Protein AF-A0A9R0XHU8-F1 (afdb_monomer)

pLDDT: mean 78.39, std 12.21, range [36.16, 92.81]

Sequence (211 aa):
MALLMEPGSEPLTEGEKADLDAIAAIKESAAREYREEGNQFVKKGRKHYPDAVDCYTKAIAQMGALSPPNPDASVLFANRAHVNLLLGNHRRALDDQDPANEELKKFLAQVEAQQRERDLKRAKVAQAISAAKDLAAAIEKRGLRLGKAAYQQLTGVKKPKLDEQGVLHWPVLLLYPEVMSSDFIEDFPETDMFSEHLDLVLRKFSTFAMG

Radius of gyration: 37.12 Å; Cα contacts (8 Å, |Δi|>4): 148; chains: 1; bounding box: 87×34×92 Å

Structure (mmCIF, N/CA/C/O backbone):
data_AF-A0A9R0XHU8-F1
#
_entry.id   AF-A0A9R0XHU8-F1
#
loop_
_atom_site.group_PDB
_atom_site.id
_atom_site.type_symbol
_atom_site.label_atom_id
_atom_site.label_alt_id
_atom_site.label_comp_id
_atom_site.label_asym_id
_atom_site.label_entity_id
_atom_site.label_seq_id
_atom_site.pdbx_PDB_ins_code
_atom_site.Cartn_x
_atom_site.Cartn_y
_atom_site.Cartn_z
_atom_site.occupancy
_atom_site.B_iso_or_equiv
_atom_site.auth_seq_id
_atom_site.auth_comp_id
_atom_site.auth_asym_id
_atom_site.auth_atom_id
_atom_site.pdbx_PDB_model_num
ATOM 1 N N . MET A 1 1 ? -33.596 20.882 44.592 1.00 36.16 1 MET A N 1
ATOM 2 C CA . MET A 1 1 ? -32.245 21.182 45.112 1.00 36.16 1 MET A CA 1
ATOM 3 C C . MET A 1 1 ? -31.272 20.357 44.297 1.00 36.16 1 MET A C 1
ATOM 5 O O . MET A 1 1 ? -31.496 19.163 44.185 1.00 36.16 1 MET A O 1
ATOM 9 N N . ALA A 1 2 ? -30.291 20.980 43.646 1.00 41.03 2 ALA A N 1
ATOM 10 C CA . ALA A 1 2 ? -29.261 20.253 42.910 1.00 41.03 2 ALA A CA 1
ATOM 11 C C . ALA A 1 2 ? -28.169 19.830 43.901 1.00 41.03 2 ALA A C 1
ATOM 13 O O . ALA A 1 2 ? -27.555 20.691 44.531 1.00 41.03 2 ALA A O 1
ATOM 14 N N . LEU A 1 3 ? -27.977 18.522 44.070 1.00 47.91 3 LEU A N 1
ATOM 15 C CA . LEU A 1 3 ? -26.877 17.947 44.839 1.00 47.91 3 LEU A CA 1
ATOM 16 C C . LEU A 1 3 ? -25.579 18.130 44.040 1.00 47.91 3 LEU A C 1
ATOM 18 O O . LEU A 1 3 ? -25.299 17.387 43.103 1.00 47.91 3 LEU A O 1
ATOM 22 N N . LEU A 1 4 ? -24.799 19.150 44.397 1.00 49.16 4 LEU A N 1
ATOM 23 C CA . LEU A 1 4 ? -23.373 19.216 44.083 1.00 49.16 4 LEU A CA 1
ATOM 24 C C . LEU A 1 4 ? -22.645 18.301 45.077 1.00 49.16 4 LEU A C 1
ATOM 26 O O . LEU A 1 4 ? -22.155 18.763 46.102 1.00 49.16 4 LEU A O 1
ATOM 30 N N . MET A 1 5 ? -22.633 16.995 44.807 1.00 49.81 5 MET A N 1
ATOM 31 C CA . MET A 1 5 ? -21.688 16.089 45.464 1.00 49.81 5 MET A CA 1
ATOM 32 C C . MET A 1 5 ? -20.339 16.201 44.755 1.00 49.81 5 MET A C 1
ATOM 34 O O . MET A 1 5 ? -20.276 16.172 43.522 1.00 49.81 5 MET A O 1
ATOM 38 N N . GLU A 1 6 ? -19.260 16.350 45.523 1.00 51.34 6 GLU A N 1
ATOM 39 C CA . GLU A 1 6 ? -17.912 16.305 44.962 1.00 51.34 6 GLU A CA 1
ATOM 40 C C . GLU A 1 6 ? -17.578 14.884 44.473 1.00 51.34 6 GLU A C 1
ATOM 42 O O . GLU A 1 6 ? -18.044 13.900 45.061 1.00 51.34 6 GLU A O 1
ATOM 47 N N . PRO A 1 7 ? -16.784 14.733 43.396 1.00 49.31 7 PRO A N 1
ATOM 48 C CA . PRO A 1 7 ? -16.439 13.420 42.861 1.00 49.31 7 PRO A CA 1
ATOM 49 C C . PRO A 1 7 ? -15.695 12.578 43.913 1.00 49.31 7 PRO A C 1
ATOM 51 O O . PRO A 1 7 ? -14.522 12.820 44.185 1.00 49.31 7 PRO A O 1
ATOM 54 N N . GLY A 1 8 ? -16.373 11.582 44.496 1.00 54.78 8 GLY A N 1
ATOM 55 C CA . GLY A 1 8 ? -15.780 10.608 45.425 1.00 54.78 8 GLY A CA 1
ATOM 56 C C . GLY A 1 8 ? -16.279 10.651 46.874 1.00 54.78 8 GLY A C 1
ATOM 57 O O . GLY A 1 8 ? -15.787 9.871 47.684 1.00 54.78 8 GLY A O 1
ATOM 58 N N . SER A 1 9 ? -17.247 11.503 47.226 1.00 62.78 9 SER A N 1
ATO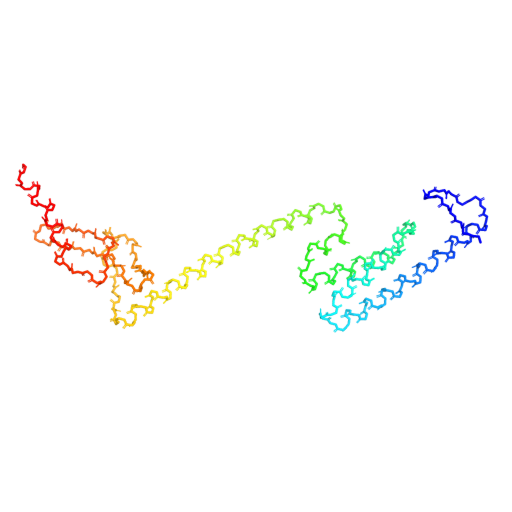M 59 C CA . SER A 1 9 ? -17.896 11.450 48.547 1.00 62.78 9 SER A CA 1
ATOM 60 C C . SER A 1 9 ? -18.862 10.260 48.653 1.00 62.78 9 SER A C 1
ATOM 62 O O . SER A 1 9 ? -19.759 10.130 47.816 1.00 62.78 9 SER A O 1
ATOM 64 N N . GLU A 1 10 ? -18.710 9.411 49.675 1.00 59.94 10 GLU A N 1
ATOM 65 C CA . GLU A 1 10 ? -19.667 8.336 49.978 1.00 59.94 10 GLU A CA 1
ATOM 66 C C . GLU A 1 10 ? -21.038 8.935 50.354 1.00 59.94 10 GLU A C 1
ATOM 68 O O . GLU A 1 10 ? -21.076 9.926 51.085 1.00 59.94 10 GLU A O 1
ATOM 73 N N . PRO A 1 11 ? -22.165 8.388 49.861 1.00 60.56 11 PRO A N 1
ATOM 74 C CA . PRO A 1 11 ? -23.493 8.883 50.218 1.00 60.56 11 PRO A CA 1
ATOM 75 C C . PRO A 1 11 ? -23.737 8.682 51.719 1.00 60.56 11 PRO A C 1
ATOM 77 O O . PRO A 1 11 ? -23.675 7.556 52.215 1.00 60.56 11 PRO A O 1
ATOM 80 N N . LEU A 1 12 ? -24.003 9.771 52.445 1.00 61.88 12 LEU A N 1
ATOM 81 C CA . LEU A 1 12 ? -24.156 9.751 53.902 1.00 61.88 12 LEU A CA 1
ATOM 82 C C . LEU A 1 12 ? -25.591 9.417 54.344 1.00 61.88 12 LEU A C 1
ATOM 84 O O . LEU A 1 12 ? -25.792 9.036 55.497 1.00 61.88 12 LEU A O 1
ATOM 88 N N . THR A 1 13 ? -26.590 9.544 53.463 1.00 77.19 13 THR A N 1
ATOM 89 C CA . THR A 1 13 ? -28.013 9.332 53.793 1.00 77.19 13 THR A CA 1
ATOM 90 C C . THR A 1 13 ? -28.728 8.357 52.846 1.00 77.19 13 THR A C 1
ATOM 92 O O . THR A 1 13 ? -28.385 8.233 51.672 1.00 77.19 13 THR A O 1
ATOM 95 N N . GLU A 1 14 ? -29.769 7.665 53.339 1.00 75.69 14 GLU A N 1
ATOM 96 C CA . GLU A 1 14 ? -30.583 6.737 52.522 1.00 75.69 14 GLU A CA 1
ATOM 97 C C . GLU A 1 14 ? -31.242 7.423 51.312 1.00 75.69 14 GLU A C 1
ATOM 99 O O . GLU A 1 14 ? -31.412 6.791 50.270 1.00 75.69 14 GLU A O 1
ATOM 104 N N . GLY A 1 15 ? -31.563 8.719 51.421 1.00 77.12 15 GLY A N 1
ATOM 105 C CA . GLY A 1 15 ? -32.100 9.516 50.314 1.00 77.12 15 GLY A CA 1
ATOM 106 C C . GLY A 1 15 ? -31.091 9.722 49.181 1.00 77.12 15 GLY A C 1
ATOM 107 O O . GLY A 1 15 ? -31.416 9.479 48.025 1.00 77.12 15 GLY A O 1
ATOM 108 N N . GLU A 1 16 ? -29.843 10.070 49.508 1.00 76.25 16 GLU A N 1
ATOM 109 C CA . GLU A 1 16 ? -28.766 10.233 48.516 1.00 76.25 16 GLU A CA 1
ATOM 110 C C . GLU A 1 16 ? -28.450 8.916 47.802 1.00 76.25 16 GLU A C 1
ATOM 112 O O . GLU A 1 16 ? -28.174 8.905 46.603 1.00 76.25 16 GLU A O 1
ATOM 117 N N . LYS A 1 17 ? -28.538 7.787 48.516 1.00 77.31 17 LYS A N 1
ATOM 118 C CA . LYS A 1 17 ? -28.387 6.460 47.913 1.00 77.31 17 LYS A CA 1
ATOM 119 C C . LYS A 1 17 ? -29.505 6.160 46.909 1.00 77.31 17 LYS A C 1
ATOM 121 O O . LYS A 1 17 ? -29.212 5.695 45.813 1.00 77.31 17 LYS A O 1
ATOM 126 N N . ALA A 1 18 ? -30.757 6.474 47.248 1.00 81.81 18 ALA A N 1
ATOM 127 C CA . ALA A 1 18 ? -31.890 6.266 46.348 1.00 81.81 18 ALA A CA 1
ATOM 128 C C . ALA A 1 18 ? -31.803 7.149 45.089 1.00 81.81 18 ALA A C 1
ATOM 130 O O . ALA A 1 18 ? -32.097 6.686 43.986 1.00 81.81 18 ALA A O 1
ATOM 131 N N . ASP A 1 19 ? -31.352 8.396 45.236 1.00 80.38 19 ASP A N 1
ATOM 132 C CA . ASP A 1 19 ? -31.131 9.309 44.112 1.00 80.38 19 ASP A CA 1
ATOM 133 C C . ASP A 1 19 ? -29.982 8.831 43.206 1.00 80.38 19 ASP A C 1
ATOM 135 O O . ASP A 1 19 ? -30.101 8.868 41.979 1.00 80.38 19 ASP A O 1
ATOM 139 N N . LEU A 1 20 ? -28.885 8.327 43.785 1.00 79.69 20 LEU A N 1
ATOM 140 C CA . LEU A 1 20 ? -27.784 7.721 43.029 1.00 79.69 20 LEU A CA 1
ATOM 141 C C . LEU A 1 20 ? -28.232 6.466 42.270 1.00 79.69 20 LEU A C 1
ATOM 143 O O . LEU A 1 20 ? -27.887 6.319 41.095 1.00 79.69 20 LEU A O 1
ATOM 147 N N . ASP A 1 21 ? -29.037 5.606 42.896 1.00 81.88 21 ASP A N 1
ATOM 148 C CA . ASP A 1 21 ? -29.609 4.414 42.262 1.00 81.88 21 ASP A CA 1
ATOM 149 C C . ASP A 1 21 ? -30.572 4.796 41.121 1.00 81.88 21 ASP A C 1
ATOM 151 O O . ASP A 1 21 ? -30.545 4.190 40.047 1.00 81.88 21 ASP A O 1
ATOM 155 N N . ALA A 1 22 ? -31.372 5.855 41.293 1.00 84.00 22 ALA A N 1
ATOM 156 C CA . ALA A 1 22 ? -32.242 6.382 40.241 1.00 84.00 22 ALA A CA 1
ATOM 157 C C . ALA A 1 22 ? -31.439 6.942 39.052 1.00 84.00 22 ALA A C 1
ATOM 159 O O . ALA A 1 22 ? -31.758 6.662 37.893 1.00 84.00 22 ALA A O 1
ATOM 160 N N . ILE A 1 23 ? -30.361 7.689 39.316 1.00 82.31 23 ILE A N 1
ATOM 161 C CA . ILE A 1 23 ? -29.446 8.186 38.277 1.00 82.31 23 ILE A CA 1
ATOM 162 C C . ILE A 1 23 ? -28.762 7.017 37.559 1.00 82.31 23 ILE A C 1
ATOM 164 O O . ILE A 1 23 ? -28.614 7.051 36.334 1.00 82.31 23 ILE A O 1
ATOM 168 N N . ALA A 1 24 ? -28.362 5.978 38.293 1.00 81.31 24 ALA A N 1
ATOM 169 C CA . ALA A 1 24 ? -27.764 4.781 37.722 1.00 81.31 24 ALA A CA 1
ATOM 170 C C . ALA A 1 24 ? -28.729 4.047 36.787 1.00 81.31 24 ALA A C 1
ATOM 172 O O . ALA A 1 24 ? -28.359 3.749 35.652 1.00 81.31 24 ALA A O 1
ATOM 173 N N . ALA A 1 25 ? -29.980 3.856 37.210 1.00 83.31 25 ALA A N 1
ATOM 174 C CA . ALA A 1 25 ? -31.014 3.224 36.398 1.00 83.31 25 ALA A CA 1
ATOM 175 C C . ALA A 1 25 ? -31.304 4.002 35.099 1.00 83.31 25 ALA A C 1
ATOM 177 O O . ALA A 1 25 ? -31.463 3.393 34.040 1.00 83.31 25 ALA A O 1
ATOM 178 N N . ILE A 1 26 ? -31.317 5.342 35.149 1.00 85.94 26 ILE A N 1
ATOM 179 C CA . ILE A 1 26 ? -31.492 6.198 33.959 1.00 85.94 26 ILE A CA 1
ATOM 180 C C . ILE A 1 26 ? -30.294 6.080 33.005 1.00 85.94 26 ILE A C 1
ATOM 182 O O . ILE A 1 26 ? -30.460 6.013 31.787 1.00 85.94 26 ILE A O 1
ATOM 186 N N . LYS A 1 27 ? -29.067 6.051 33.533 1.00 83.56 27 LYS A N 1
ATOM 187 C CA . LYS A 1 27 ? -27.863 5.876 32.703 1.00 83.56 27 LYS A CA 1
ATOM 188 C C . LYS A 1 27 ? -27.816 4.490 32.062 1.00 83.56 27 LYS A C 1
ATOM 190 O O . LYS A 1 27 ? -27.411 4.362 30.907 1.00 83.56 27 LYS A O 1
ATOM 195 N N . GLU A 1 28 ? -28.254 3.466 32.786 1.00 83.12 28 GLU A N 1
ATOM 196 C CA . GLU A 1 28 ? -28.337 2.093 32.295 1.00 83.12 28 GLU A CA 1
ATOM 197 C C . GLU A 1 28 ? -29.385 1.943 31.182 1.00 83.12 28 GLU A C 1
ATOM 199 O O . GLU A 1 28 ? -29.095 1.333 30.149 1.00 83.12 28 GLU A O 1
ATOM 204 N N . SER A 1 29 ? -30.576 2.535 31.335 1.00 84.81 29 SER A N 1
ATOM 205 C CA . SER A 1 29 ? -31.596 2.524 30.279 1.00 84.81 29 SER A CA 1
ATOM 206 C C . SER A 1 29 ? -31.126 3.268 29.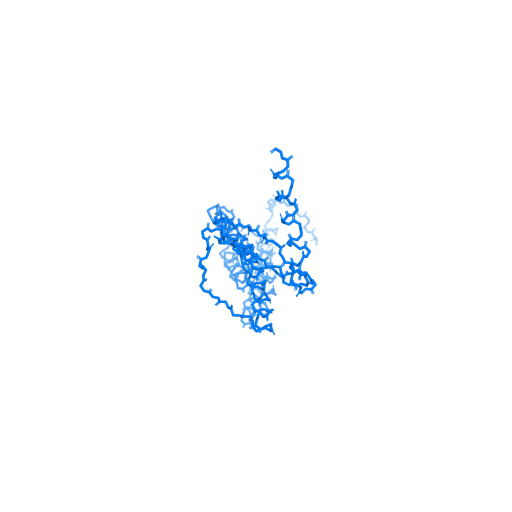025 1.00 84.81 29 SER A C 1
ATOM 208 O O . SER A 1 29 ? -31.221 2.717 27.929 1.00 84.81 29 SER A O 1
ATOM 210 N N . ALA A 1 30 ? -30.506 4.443 29.177 1.00 86.88 30 ALA A N 1
ATOM 211 C CA . ALA A 1 30 ? -29.930 5.187 28.057 1.00 86.88 30 ALA A CA 1
ATOM 212 C C . ALA A 1 30 ? -28.820 4.395 27.338 1.00 86.88 30 ALA A C 1
ATOM 214 O O . ALA A 1 30 ? -28.748 4.374 26.109 1.00 86.88 30 ALA A O 1
ATOM 215 N N . ALA A 1 31 ? -27.954 3.698 28.082 1.00 84.38 31 ALA A N 1
ATOM 216 C CA . ALA A 1 31 ? -26.915 2.859 27.488 1.00 84.38 31 ALA A CA 1
ATOM 217 C C . ALA A 1 31 ? -27.498 1.676 26.691 1.00 84.38 31 ALA A C 1
ATOM 219 O O . ALA A 1 31 ? -26.963 1.326 25.633 1.00 84.38 31 ALA A O 1
ATOM 220 N N . ARG A 1 32 ? -28.609 1.081 27.156 1.00 85.50 32 ARG A N 1
ATOM 221 C CA . ARG A 1 32 ? -29.330 0.032 26.414 1.00 85.50 32 ARG A CA 1
ATOM 222 C C . ARG A 1 32 ? -29.909 0.552 25.104 1.00 85.50 32 ARG A C 1
ATOM 224 O O . ARG A 1 32 ? -29.731 -0.116 24.089 1.00 85.50 32 ARG A O 1
ATOM 231 N N . GLU A 1 33 ? -30.521 1.733 25.107 1.00 89.81 33 GLU A N 1
ATOM 232 C CA . GLU A 1 33 ? -31.066 2.357 23.894 1.00 89.81 33 GLU A CA 1
ATOM 233 C C . GLU A 1 33 ? -29.975 2.572 22.838 1.00 89.81 33 GLU A C 1
ATOM 235 O O . GLU A 1 33 ? -30.096 2.088 21.711 1.00 89.81 33 GLU A O 1
ATOM 240 N N . TYR A 1 34 ? -28.850 3.186 23.219 1.00 90.31 34 TYR A N 1
ATOM 241 C CA . TYR A 1 34 ? -27.724 3.395 22.302 1.00 90.31 34 TYR A CA 1
ATOM 242 C C . TYR A 1 34 ? -27.138 2.086 21.758 1.00 90.31 34 TYR A C 1
ATOM 244 O O . TYR A 1 34 ? -26.710 2.019 20.602 1.00 90.31 34 TYR A O 1
ATOM 252 N N . ARG A 1 35 ? -27.124 1.020 22.565 1.00 87.12 35 ARG A N 1
ATOM 253 C CA . ARG A 1 35 ? -26.717 -0.316 22.110 1.00 87.12 35 ARG A CA 1
ATOM 254 C C . ARG A 1 35 ? -27.674 -0.859 21.049 1.00 87.12 35 ARG A C 1
ATOM 256 O O . ARG A 1 35 ? -27.227 -1.413 20.044 1.00 87.12 35 ARG A O 1
ATOM 263 N N . GLU A 1 36 ? -28.977 -0.724 21.277 1.00 90.81 36 GLU A N 1
ATOM 264 C CA . GLU A 1 36 ? -30.024 -1.164 20.353 1.00 90.81 36 GLU A CA 1
ATOM 265 C C . GLU A 1 36 ? -29.925 -0.412 19.015 1.00 90.81 36 GLU A C 1
ATOM 267 O O . GLU A 1 36 ? -29.946 -1.035 17.951 1.00 90.81 36 GLU A O 1
ATOM 272 N N . GLU A 1 37 ? -29.733 0.909 19.062 1.00 92.19 37 GLU A N 1
ATOM 273 C CA . GLU A 1 37 ? -29.506 1.752 17.884 1.00 92.19 37 GLU A CA 1
ATOM 274 C C . GLU A 1 37 ? -28.247 1.338 17.117 1.00 92.19 37 GLU A C 1
ATOM 276 O O . GLU A 1 37 ? -28.299 1.141 15.900 1.00 92.19 37 GLU A O 1
ATOM 281 N N . GLY A 1 38 ? -27.128 1.131 17.821 1.00 90.00 38 GLY A N 1
ATOM 282 C CA . GLY A 1 38 ? -25.885 0.640 17.226 1.00 90.00 38 GLY A CA 1
ATOM 283 C C . GLY A 1 38 ? -26.097 -0.680 16.480 1.00 90.00 38 GLY A C 1
ATOM 284 O O . GLY A 1 38 ? -25.701 -0.814 15.319 1.00 90.00 38 GLY A O 1
ATOM 285 N N . ASN A 1 39 ? -26.824 -1.625 17.086 1.00 89.69 39 ASN A N 1
ATOM 286 C CA . ASN A 1 39 ? -27.171 -2.901 16.455 1.00 89.69 39 ASN A CA 1
ATOM 287 C C . ASN A 1 39 ? -28.041 -2.715 15.198 1.00 89.69 39 ASN A C 1
ATOM 289 O O . ASN A 1 39 ? -27.869 -3.436 14.210 1.00 89.69 39 ASN A O 1
ATOM 293 N N . GLN A 1 40 ? -28.966 -1.751 15.198 1.00 92.81 40 GLN A N 1
ATOM 294 C CA . GLN A 1 40 ? -29.752 -1.421 14.006 1.00 92.81 40 GLN A CA 1
ATOM 295 C C . GLN A 1 40 ? -28.876 -0.844 12.889 1.00 92.81 40 GLN A C 1
ATOM 297 O O . GLN A 1 40 ? -29.037 -1.233 11.731 1.00 92.81 40 GLN A O 1
ATOM 302 N N . PHE A 1 41 ? -27.928 0.040 13.205 1.00 90.94 41 PHE A N 1
ATOM 303 C CA . PHE A 1 41 ? -26.996 0.588 12.217 1.00 90.94 41 PHE A CA 1
ATOM 304 C C . PHE A 1 41 ? -26.079 -0.483 11.620 1.00 90.94 41 PHE A C 1
ATOM 306 O O . PHE A 1 41 ? -25.872 -0.499 10.406 1.00 90.94 41 PHE A O 1
ATOM 313 N N . VAL A 1 42 ? -25.626 -1.451 12.423 1.00 89.25 42 VAL A N 1
ATOM 314 C CA . VAL A 1 42 ? -24.875 -2.610 11.912 1.00 89.25 42 VAL A CA 1
ATOM 315 C C . VAL A 1 42 ? -25.709 -3.409 10.902 1.00 89.25 42 VAL A C 1
ATOM 317 O O . VAL A 1 42 ? -25.200 -3.773 9.840 1.00 89.25 42 VAL A O 1
ATOM 320 N N . LYS A 1 43 ? -27.009 -3.612 11.163 1.00 90.56 43 LYS A N 1
ATOM 321 C CA . LYS A 1 43 ? -27.928 -4.287 10.223 1.00 90.56 43 LYS A CA 1
ATOM 322 C C . LYS A 1 43 ? -28.161 -3.496 8.929 1.00 90.56 43 LYS A C 1
ATOM 324 O O . LYS A 1 43 ? -28.342 -4.107 7.880 1.00 90.56 43 LYS A O 1
ATOM 329 N N . LYS A 1 44 ? -28.125 -2.158 8.973 1.00 89.94 44 LYS A N 1
ATOM 330 C CA . LYS A 1 44 ? -28.246 -1.280 7.787 1.00 89.94 44 LYS A CA 1
ATOM 331 C C . LYS A 1 44 ? -27.017 -1.340 6.861 1.00 89.94 44 LYS A C 1
ATOM 333 O O . LYS A 1 44 ? -27.080 -0.860 5.728 1.00 89.94 44 LYS A O 1
ATOM 338 N N . GLY A 1 45 ? -25.911 -1.939 7.309 1.00 85.69 45 GLY A N 1
ATOM 339 C CA . GLY A 1 45 ? -24.737 -2.248 6.490 1.00 85.69 45 GLY A CA 1
ATOM 340 C C . GLY A 1 45 ? -23.651 -1.168 6.479 1.00 85.69 45 GLY A C 1
ATOM 341 O O . GLY A 1 45 ? -23.733 -0.154 7.169 1.00 85.69 45 GLY A O 1
ATOM 342 N N . ARG A 1 46 ? -22.611 -1.389 5.659 1.00 84.75 46 ARG A N 1
ATOM 343 C CA . ARG A 1 46 ? -21.295 -0.722 5.768 1.00 84.75 46 ARG A CA 1
ATOM 344 C C . ARG A 1 46 ? -21.304 0.804 5.814 1.00 84.75 46 ARG A C 1
ATOM 346 O O . ARG A 1 46 ? -20.458 1.389 6.480 1.00 84.75 46 ARG A O 1
ATOM 353 N N . LYS A 1 47 ? -22.253 1.451 5.134 1.00 88.81 47 LYS A N 1
ATOM 354 C CA . LYS A 1 47 ? -22.373 2.919 5.123 1.00 88.81 47 LYS A CA 1
ATOM 355 C C . LYS A 1 47 ? -22.678 3.512 6.505 1.00 88.81 47 LYS A C 1
ATOM 357 O O . LYS A 1 47 ? -22.290 4.641 6.748 1.00 88.81 47 LYS A O 1
ATOM 362 N N . HIS A 1 48 ? -23.322 2.744 7.382 1.00 89.88 48 HIS A N 1
ATOM 363 C CA . HIS A 1 48 ? -23.782 3.186 8.702 1.00 89.88 48 HIS A CA 1
ATOM 364 C C . HIS A 1 48 ? -22.905 2.648 9.845 1.00 89.88 48 HIS A C 1
ATOM 366 O O . HIS A 1 48 ? -23.218 2.815 11.019 1.00 89.88 48 HIS A O 1
ATOM 372 N N . TYR A 1 49 ? -21.800 1.970 9.523 1.00 87.81 49 TYR A N 1
ATOM 373 C CA . TYR A 1 49 ? -20.837 1.511 10.523 1.00 87.81 49 TYR A CA 1
ATOM 374 C C . TYR A 1 49 ? -20.187 2.655 11.321 1.00 87.81 49 TYR A C 1
ATOM 376 O O . TYR A 1 49 ? -19.992 2.460 12.518 1.00 87.81 49 TYR A O 1
ATOM 384 N N . PRO A 1 50 ? -19.891 3.840 10.745 1.00 89.94 50 PRO A N 1
ATOM 385 C CA . PRO A 1 50 ? -19.429 4.980 11.537 1.00 89.94 50 PRO A CA 1
ATOM 386 C C . PRO A 1 50 ? -20.455 5.407 12.597 1.00 89.94 50 PRO A C 1
ATOM 388 O O . PRO A 1 50 ? -20.103 5.524 13.767 1.00 89.94 50 PRO A O 1
ATOM 391 N N . ASP A 1 51 ? -21.731 5.511 12.217 1.00 91.19 51 ASP A N 1
ATOM 392 C CA . ASP A 1 51 ? -22.816 5.878 13.137 1.00 91.19 51 ASP A CA 1
ATOM 393 C C . ASP A 1 51 ? -22.981 4.838 14.259 1.00 91.19 51 ASP A C 1
ATOM 395 O O . ASP A 1 51 ? -23.181 5.184 15.423 1.00 91.19 51 ASP A O 1
ATOM 399 N N . ALA A 1 52 ? -22.820 3.547 13.935 1.00 90.81 52 ALA A N 1
ATOM 400 C CA . ALA A 1 52 ? -22.835 2.476 14.929 1.00 90.81 52 ALA A CA 1
ATOM 401 C C . ALA A 1 52 ? -21.706 2.625 15.966 1.00 90.81 52 ALA A C 1
ATOM 403 O O . ALA A 1 52 ? -21.938 2.423 17.159 1.00 90.81 52 ALA A O 1
ATOM 404 N N . VAL A 1 53 ? -20.493 2.999 15.536 1.00 89.25 53 VAL A N 1
ATOM 405 C CA . VAL A 1 53 ? -19.352 3.243 16.439 1.00 89.25 53 VAL A CA 1
ATOM 406 C C . VAL A 1 53 ? -19.637 4.412 17.381 1.00 89.25 53 VAL A C 1
ATOM 408 O O . VAL A 1 53 ? -19.311 4.327 18.571 1.00 89.25 53 VAL A O 1
ATOM 411 N N . ASP A 1 54 ? -20.275 5.471 16.887 1.00 90.81 54 ASP A N 1
ATOM 412 C CA . ASP A 1 54 ? -20.648 6.628 17.703 1.00 90.81 54 ASP A CA 1
ATOM 413 C C . ASP A 1 54 ? -21.710 6.262 18.748 1.00 90.81 54 ASP A C 1
ATOM 415 O O . ASP A 1 54 ? -21.564 6.624 19.919 1.00 90.81 54 ASP A O 1
ATOM 419 N N . CYS A 1 55 ? -22.730 5.481 18.374 1.00 90.94 55 CYS A N 1
ATOM 420 C CA . CYS A 1 55 ? -23.729 4.954 19.311 1.00 90.94 55 CYS A CA 1
ATOM 421 C C . CYS A 1 55 ? -23.086 4.086 20.406 1.00 90.94 55 CYS A C 1
ATOM 423 O O . CYS A 1 55 ? -23.327 4.319 21.591 1.00 90.94 55 CYS A O 1
ATOM 425 N N . TYR A 1 56 ? -22.197 3.148 20.055 1.00 87.06 56 TYR A N 1
ATOM 426 C CA . TYR A 1 56 ? -21.496 2.342 21.064 1.00 87.06 56 TYR A CA 1
ATOM 427 C C . TYR A 1 56 ? -20.576 3.181 21.956 1.00 87.06 56 TYR A C 1
ATOM 429 O O . TYR A 1 56 ? -20.474 2.924 23.153 1.00 87.06 56 TYR A O 1
ATOM 437 N N . THR A 1 57 ? -19.942 4.221 21.412 1.00 88.25 57 THR A N 1
ATOM 438 C CA . THR A 1 57 ? -19.096 5.132 22.197 1.00 88.25 57 THR A CA 1
ATOM 439 C C . THR A 1 57 ? -19.918 5.943 23.199 1.00 88.25 57 THR A C 1
ATOM 441 O O . THR A 1 57 ? -19.507 6.073 24.353 1.00 88.25 57 THR A O 1
ATOM 444 N N . LYS A 1 58 ? -21.107 6.419 22.806 1.00 89.12 58 LYS A N 1
ATOM 445 C CA . LYS A 1 58 ? -22.061 7.069 23.718 1.00 89.12 58 LYS A CA 1
ATOM 446 C C . LYS A 1 58 ? -22.539 6.111 24.812 1.00 89.12 58 LYS A C 1
ATOM 448 O O . LYS A 1 58 ? -22.564 6.504 25.973 1.00 89.12 58 LYS A O 1
ATOM 453 N N . ALA A 1 59 ? -22.845 4.856 24.471 1.00 86.44 59 ALA A N 1
ATOM 454 C CA . ALA A 1 59 ? -23.247 3.836 25.443 1.00 86.44 59 ALA A CA 1
ATOM 455 C C . ALA A 1 59 ? -22.151 3.568 26.493 1.00 86.44 59 ALA A C 1
ATOM 457 O O . ALA A 1 59 ? -22.426 3.552 27.692 1.00 86.44 59 ALA A O 1
ATOM 458 N N . ILE A 1 60 ? -20.894 3.435 26.051 1.00 83.12 60 ILE A N 1
ATOM 459 C CA . ILE A 1 60 ? -19.736 3.240 26.937 1.00 83.12 60 ILE A CA 1
ATOM 460 C C . ILE A 1 60 ? -19.530 4.457 27.850 1.00 83.12 60 ILE A C 1
ATOM 462 O O . ILE A 1 60 ? -19.255 4.286 29.035 1.00 83.12 60 ILE A O 1
ATOM 466 N N . ALA A 1 61 ? -19.710 5.680 27.340 1.00 84.56 61 ALA A N 1
ATOM 467 C CA . ALA A 1 61 ? -19.596 6.897 28.146 1.00 84.56 61 ALA A CA 1
ATOM 468 C C . ALA A 1 61 ? -20.649 6.973 29.268 1.00 84.56 61 ALA A C 1
ATOM 470 O O . ALA A 1 61 ? -20.341 7.450 30.358 1.00 84.56 61 ALA A O 1
ATOM 471 N N . GLN A 1 62 ? -21.866 6.466 29.031 1.00 81.56 62 GLN A N 1
ATOM 472 C CA . GLN A 1 62 ? -22.900 6.376 30.070 1.00 81.56 62 GLN A CA 1
ATOM 473 C C . GLN A 1 62 ? -22.566 5.313 31.132 1.00 81.56 62 GLN A C 1
ATOM 475 O O . GLN A 1 62 ? -22.817 5.539 32.316 1.00 81.56 62 GLN A O 1
ATOM 480 N N . MET A 1 63 ? -21.954 4.189 30.733 1.00 71.88 63 MET A N 1
ATOM 481 C CA . MET A 1 63 ? -21.556 3.111 31.651 1.00 71.88 63 MET A CA 1
ATOM 482 C C . MET A 1 63 ? -20.276 3.395 32.445 1.00 71.88 63 MET A C 1
ATOM 484 O O . MET A 1 63 ? -20.175 2.952 33.581 1.00 71.88 63 MET A O 1
ATOM 488 N N . GLY A 1 64 ? -19.311 4.146 31.903 1.00 63.97 64 GLY A N 1
ATOM 489 C CA . GLY A 1 64 ? -18.047 4.459 32.591 1.00 63.97 64 GLY A CA 1
ATOM 490 C C . GLY A 1 64 ? -18.202 5.299 33.868 1.00 63.97 64 GLY A C 1
ATOM 491 O O . GLY A 1 64 ? -17.269 5.390 34.658 1.00 63.97 64 GLY A O 1
ATOM 492 N N . ALA A 1 65 ? -19.379 5.892 34.085 1.00 53.97 65 ALA A N 1
ATOM 493 C CA . ALA A 1 65 ? -19.731 6.612 35.308 1.00 53.97 65 ALA A CA 1
ATOM 494 C C . ALA A 1 65 ? -20.345 5.713 36.402 1.00 53.97 65 ALA A C 1
ATOM 496 O O . ALA A 1 65 ? -20.703 6.219 37.464 1.00 53.97 65 ALA A O 1
ATOM 497 N N . LEU A 1 66 ? -20.515 4.415 36.136 1.00 52.97 66 LEU A N 1
ATOM 498 C CA . LEU A 1 66 ? -21.072 3.427 37.056 1.00 52.97 66 LEU A CA 1
ATOM 499 C C . LEU A 1 66 ? -19.969 2.439 37.454 1.00 52.97 66 LEU A C 1
ATOM 501 O O . LEU A 1 66 ? -19.196 1.982 36.616 1.00 52.97 66 LEU A O 1
ATOM 505 N N . SER A 1 67 ? -19.872 2.149 38.751 1.00 43.16 67 SER A N 1
ATOM 506 C CA . SER A 1 67 ? -18.843 1.278 39.334 1.00 43.16 67 SER A CA 1
ATOM 507 C C . SER A 1 67 ? -18.779 -0.101 38.632 1.00 43.16 67 SER A C 1
ATOM 509 O O . SER A 1 67 ? -19.832 -0.702 38.406 1.00 43.16 67 SER A O 1
ATOM 511 N N . PRO A 1 68 ? -17.588 -0.627 38.268 1.00 53.28 68 PRO A N 1
ATOM 512 C CA . PRO A 1 68 ? -17.445 -1.946 37.635 1.00 53.28 68 PRO A CA 1
ATOM 513 C C . PRO A 1 68 ? -17.715 -3.101 38.628 1.00 53.28 68 PRO A C 1
ATOM 515 O O . PRO A 1 68 ? -17.446 -2.927 39.818 1.00 53.28 68 PRO A O 1
ATOM 518 N N . PRO A 1 69 ? -18.186 -4.295 38.184 1.00 50.09 69 PRO A N 1
ATOM 519 C CA . PRO A 1 69 ? -18.205 -4.812 36.812 1.00 50.09 69 PRO A CA 1
ATOM 520 C C . PRO A 1 69 ? -19.629 -5.089 36.286 1.00 50.09 69 PRO A C 1
ATOM 522 O O . PRO A 1 69 ? -20.321 -5.982 36.775 1.00 50.09 69 PRO A O 1
ATOM 525 N N . ASN A 1 70 ? -20.053 -4.377 35.236 1.00 62.03 70 ASN A N 1
ATOM 526 C CA . ASN A 1 70 ? -21.323 -4.658 34.562 1.00 62.03 70 ASN A CA 1
ATOM 527 C C . ASN A 1 70 ? -21.071 -5.496 33.284 1.00 62.03 70 ASN A C 1
ATOM 529 O O . ASN A 1 70 ? -20.330 -5.036 32.409 1.00 62.03 70 ASN A O 1
ATOM 533 N N . PRO A 1 71 ? -21.637 -6.712 33.143 1.00 61.62 71 PRO A N 1
ATOM 534 C CA . PRO A 1 71 ? -21.435 -7.573 31.969 1.00 61.62 71 PRO A CA 1
ATOM 535 C C . PRO A 1 71 ? -21.813 -6.913 30.633 1.00 61.62 71 PRO A C 1
ATOM 537 O O . PRO A 1 71 ? -21.219 -7.236 29.602 1.00 61.62 71 PRO A O 1
ATOM 540 N N . ASP A 1 72 ? -22.725 -5.938 30.643 1.00 66.38 72 ASP A N 1
ATOM 541 C CA . ASP A 1 72 ? -23.126 -5.204 29.438 1.00 66.38 72 ASP A CA 1
ATOM 542 C C . ASP A 1 72 ? -21.992 -4.343 28.841 1.00 66.38 72 ASP A C 1
ATOM 544 O O . ASP A 1 72 ? -21.959 -4.118 27.627 1.00 66.38 72 ASP A O 1
ATOM 548 N N . ALA A 1 73 ? -21.007 -3.926 29.648 1.00 73.38 73 ALA A N 1
ATOM 549 C CA . ALA A 1 73 ? -19.862 -3.155 29.164 1.00 73.38 73 ALA A CA 1
ATOM 550 C C . ALA A 1 73 ? -18.960 -3.993 28.242 1.00 73.38 73 ALA A C 1
ATOM 552 O O . ALA A 1 73 ? -18.537 -3.517 27.189 1.00 73.38 73 ALA A O 1
ATOM 553 N N . SER A 1 74 ? -18.721 -5.265 28.586 1.00 73.31 74 SER A N 1
ATOM 554 C CA . SER A 1 74 ? -17.895 -6.181 27.782 1.00 73.31 74 SER A CA 1
ATOM 555 C C . SER A 1 74 ? -18.470 -6.385 26.376 1.00 73.31 74 SER A C 1
ATOM 557 O O . SER A 1 74 ? -17.739 -6.353 25.384 1.00 73.31 74 SER A O 1
ATOM 559 N N . VAL A 1 75 ? -19.797 -6.510 26.280 1.00 81.62 75 VAL A N 1
ATOM 560 C CA . VAL A 1 75 ? -20.507 -6.666 25.004 1.00 81.62 75 VAL A CA 1
ATOM 561 C C . VAL A 1 75 ? -20.373 -5.410 24.137 1.00 81.62 75 VAL A C 1
ATOM 563 O O . VAL A 1 75 ? -20.167 -5.517 22.929 1.00 81.62 75 VAL A O 1
ATOM 566 N N . LEU A 1 76 ? -20.445 -4.215 24.732 1.00 82.12 76 LEU A N 1
ATOM 567 C CA . LEU A 1 76 ? -20.291 -2.952 24.002 1.00 82.12 76 LEU A CA 1
ATOM 568 C C . LEU A 1 76 ? -18.888 -2.779 23.415 1.00 82.12 76 LEU A C 1
ATOM 570 O O . LEU A 1 76 ? -18.767 -2.402 22.247 1.00 82.12 76 LEU A O 1
ATOM 574 N N . PHE A 1 77 ? -17.841 -3.094 24.182 1.00 82.88 77 PHE A N 1
ATOM 575 C CA . PHE A 1 77 ? -16.463 -3.069 23.683 1.00 82.88 77 PHE A CA 1
ATOM 576 C C . PHE A 1 77 ? -16.257 -4.075 22.545 1.00 82.88 77 PHE A C 1
ATOM 578 O O . PHE A 1 77 ? -15.717 -3.715 21.499 1.00 82.88 77 PHE A O 1
ATOM 585 N N . ALA A 1 78 ? -16.771 -5.302 22.684 1.00 82.56 78 ALA A N 1
ATOM 586 C CA . ALA A 1 78 ? -16.694 -6.317 21.631 1.00 82.56 78 ALA A CA 1
ATOM 587 C C . ALA A 1 78 ? -17.422 -5.886 20.344 1.00 82.56 78 ALA A C 1
ATOM 589 O O . ALA A 1 78 ? -16.891 -6.038 19.240 1.00 82.56 78 ALA A O 1
ATOM 590 N N . ASN A 1 79 ? -18.613 -5.296 20.473 1.00 85.50 79 ASN A N 1
ATOM 591 C CA . ASN A 1 79 ? -19.385 -4.806 19.334 1.00 85.50 79 ASN A CA 1
ATOM 592 C C . ASN A 1 79 ? -18.697 -3.617 18.648 1.00 85.50 79 ASN A C 1
ATOM 594 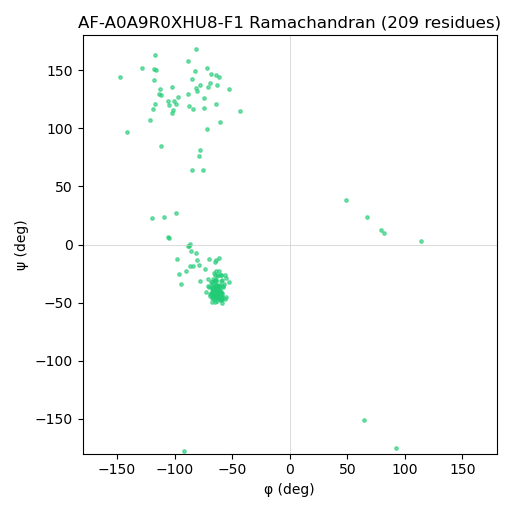O O . ASN A 1 79 ? -18.625 -3.584 17.417 1.00 85.50 79 ASN A O 1
ATOM 598 N N . ARG A 1 80 ? -18.137 -2.670 19.413 1.00 87.19 80 ARG A N 1
ATOM 599 C CA . ARG A 1 80 ? -17.377 -1.535 18.865 1.00 87.19 80 ARG A CA 1
ATOM 600 C C . ARG A 1 80 ? -16.115 -2.003 18.134 1.00 87.19 80 ARG A C 1
ATOM 602 O O . ARG A 1 80 ? -15.874 -1.566 17.004 1.00 87.19 80 ARG A O 1
ATOM 609 N N . ALA A 1 81 ? -15.395 -2.971 18.703 1.00 84.88 81 ALA A N 1
ATOM 610 C CA . ALA A 1 81 ? -14.238 -3.597 18.071 1.00 84.88 81 ALA A CA 1
ATOM 611 C C . ALA A 1 81 ? -14.612 -4.270 16.744 1.00 84.88 81 ALA A C 1
ATOM 613 O O . ALA A 1 81 ? -13.955 -4.055 15.723 1.00 84.88 81 ALA A O 1
ATOM 614 N N . HIS A 1 82 ? -15.706 -5.037 16.730 1.00 84.31 82 HIS A N 1
ATOM 615 C CA . HIS A 1 82 ? -16.181 -5.721 15.531 1.00 84.31 82 HIS A CA 1
ATOM 616 C C . HIS A 1 82 ? -16.487 -4.741 14.391 1.00 84.31 82 HIS A C 1
ATOM 618 O O . HIS A 1 82 ? -16.029 -4.935 13.264 1.00 84.31 82 HIS A O 1
ATOM 624 N N . VAL A 1 83 ? -17.198 -3.648 14.675 1.00 85.75 83 VAL A N 1
ATOM 625 C CA . VAL A 1 83 ? -17.515 -2.641 13.652 1.00 85.75 83 VAL A CA 1
ATOM 626 C C . VAL A 1 83 ? -16.258 -1.913 13.166 1.00 85.75 83 VAL A C 1
ATOM 628 O O . VAL A 1 83 ? -16.108 -1.683 11.964 1.00 85.75 83 VAL A O 1
ATOM 631 N N . ASN A 1 84 ? -15.308 -1.618 14.059 1.00 85.62 84 ASN A N 1
ATOM 632 C CA . ASN A 1 84 ? -14.015 -1.055 13.670 1.00 85.62 84 ASN A CA 1
ATOM 633 C C . ASN A 1 84 ? -13.222 -2.002 12.750 1.00 85.62 84 ASN A C 1
ATOM 635 O O . ASN A 1 84 ? -12.628 -1.536 11.776 1.00 85.62 84 ASN A O 1
ATOM 639 N N . LEU A 1 85 ? -13.271 -3.321 12.972 1.00 82.88 85 LEU A N 1
ATOM 640 C CA . LEU A 1 85 ? -12.679 -4.301 12.052 1.00 82.88 85 LEU A CA 1
ATOM 641 C C . LEU A 1 85 ? -13.363 -4.294 10.680 1.00 82.88 85 LEU A C 1
ATOM 643 O O . LEU A 1 85 ? -12.671 -4.311 9.662 1.00 82.88 85 LEU A O 1
ATOM 647 N N . LEU A 1 86 ? -14.695 -4.199 10.629 1.00 82.88 86 LEU A N 1
ATOM 648 C CA . LEU A 1 86 ? -15.448 -4.109 9.368 1.00 82.88 86 LEU A CA 1
ATOM 649 C C . LEU A 1 86 ? -15.156 -2.818 8.578 1.00 82.88 86 LEU A C 1
ATOM 651 O O . LEU A 1 86 ? -15.279 -2.786 7.348 1.00 82.88 86 LEU A O 1
ATOM 655 N N . LEU A 1 87 ? -14.755 -1.749 9.269 1.00 84.06 87 LEU A N 1
ATOM 656 C CA . LEU A 1 87 ? -14.301 -0.497 8.659 1.00 84.06 87 LEU A CA 1
ATOM 657 C C . LEU A 1 87 ? -12.842 -0.550 8.174 1.00 84.06 87 LEU A C 1
ATOM 659 O O . LEU A 1 87 ? -12.445 0.311 7.393 1.00 84.06 87 LEU A O 1
ATOM 663 N N . GLY A 1 88 ? -12.063 -1.558 8.579 1.00 81.81 88 GLY A N 1
ATOM 664 C CA . GLY A 1 88 ? -10.612 -1.615 8.355 1.00 81.81 88 GLY A CA 1
ATOM 665 C C . GLY A 1 88 ? -9.802 -0.805 9.376 1.00 81.81 88 GLY A C 1
ATOM 666 O O . GLY A 1 88 ? -8.595 -0.634 9.224 1.00 81.81 88 GLY A O 1
ATOM 667 N N . ASN A 1 89 ? -10.442 -0.321 10.444 1.00 82.56 89 ASN A N 1
ATOM 668 C CA . ASN A 1 89 ? -9.822 0.453 11.517 1.00 82.56 89 ASN A CA 1
ATOM 669 C C . ASN A 1 89 ? -9.200 -0.478 12.570 1.00 82.56 89 ASN A C 1
ATOM 671 O O . ASN A 1 89 ? -9.615 -0.496 13.730 1.00 82.56 89 ASN A O 1
ATOM 675 N N . HIS A 1 90 ? -8.191 -1.254 12.173 1.00 77.38 90 HIS A N 1
ATOM 676 C CA . HIS A 1 90 ? -7.578 -2.284 13.022 1.00 77.38 90 HIS A CA 1
ATOM 677 C C . HIS A 1 90 ? -7.016 -1.741 14.342 1.00 77.38 90 HIS A C 1
ATOM 679 O O . HIS A 1 90 ? -7.135 -2.400 15.368 1.00 77.38 90 HIS A O 1
ATOM 685 N N . ARG A 1 91 ? -6.467 -0.520 14.336 1.00 76.44 91 ARG A N 1
ATOM 686 C CA . ARG A 1 91 ? -5.903 0.112 15.538 1.00 76.44 91 ARG A CA 1
ATOM 687 C C . ARG A 1 91 ? -6.974 0.392 16.600 1.00 76.44 91 ARG A C 1
ATOM 689 O O . ARG A 1 91 ? -6.830 -0.039 17.734 1.00 76.44 91 ARG A O 1
ATOM 696 N N . ARG A 1 92 ? -8.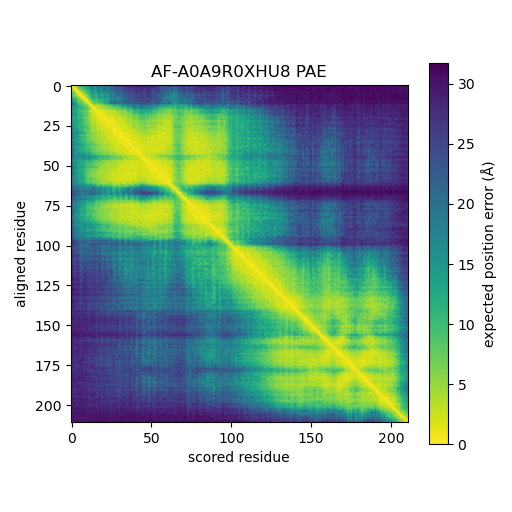091 1.017 16.204 1.00 77.19 92 ARG A N 1
ATOM 697 C CA . ARG A 1 92 ? -9.195 1.357 17.124 1.00 77.19 92 ARG A CA 1
ATOM 698 C C . ARG A 1 92 ? -9.927 0.119 17.642 1.00 77.19 92 ARG A C 1
ATOM 700 O O . ARG A 1 92 ? -10.382 0.119 18.773 1.00 77.19 92 ARG A O 1
ATOM 707 N N . ALA A 1 93 ? -10.017 -0.939 16.832 1.00 76.69 93 ALA A N 1
ATOM 708 C CA . ALA A 1 93 ? -10.602 -2.206 17.269 1.00 76.69 93 ALA A CA 1
ATOM 709 C C . ALA A 1 93 ? -9.811 -2.882 18.400 1.00 76.69 93 ALA A C 1
ATOM 711 O O . ALA A 1 93 ? -10.364 -3.712 19.113 1.00 76.69 93 ALA A O 1
ATOM 712 N N . LEU A 1 94 ? -8.526 -2.551 18.541 1.00 70.00 94 LEU A N 1
ATOM 713 C CA . LEU A 1 94 ? -7.638 -3.135 19.540 1.00 70.00 94 LEU A CA 1
ATOM 714 C C . LEU A 1 94 ? -7.521 -2.294 20.804 1.00 70.00 94 LEU A C 1
ATOM 716 O O . LEU A 1 94 ? -7.318 -2.872 21.861 1.00 70.00 94 LEU A O 1
ATOM 720 N N . ASP A 1 95 ? -7.750 -0.982 20.721 1.00 72.19 95 ASP A N 1
ATOM 721 C CA . ASP A 1 95 ? -7.964 -0.136 21.907 1.00 72.19 95 ASP A CA 1
ATOM 722 C C . ASP A 1 95 ? -9.223 -0.560 22.692 1.00 72.19 95 ASP A C 1
ATOM 724 O O . ASP A 1 95 ? -9.325 -0.328 23.894 1.00 72.19 95 ASP A O 1
ATOM 728 N N . ASP A 1 96 ? -10.185 -1.180 21.998 1.00 71.94 96 ASP A N 1
ATOM 729 C CA . ASP A 1 96 ? -11.392 -1.776 22.582 1.00 71.94 96 ASP A CA 1
ATOM 730 C C . ASP A 1 96 ? -11.138 -3.150 23.218 1.00 71.94 96 ASP A C 1
ATOM 732 O O . ASP A 1 96 ? -11.962 -3.635 23.995 1.00 71.94 96 ASP A O 1
ATOM 736 N N . GLN A 1 97 ? -10.018 -3.791 22.875 1.00 66.75 97 GLN A N 1
ATOM 737 C CA . GLN A 1 97 ? -9.532 -4.979 23.564 1.00 66.75 97 GLN A CA 1
ATOM 738 C C . GLN A 1 97 ? -8.639 -4.553 24.728 1.00 66.75 97 GLN A C 1
ATOM 740 O O . GLN A 1 97 ? -8.134 -3.436 24.752 1.00 66.75 97 GLN A O 1
ATOM 745 N N . ASP A 1 98 ? -8.480 -5.437 25.714 1.00 63.47 98 ASP A N 1
ATOM 746 C CA . ASP A 1 98 ? -7.720 -5.157 26.932 1.00 63.47 98 ASP A CA 1
ATOM 747 C C . ASP A 1 98 ? -6.397 -4.421 26.614 1.00 63.47 98 ASP A C 1
ATOM 749 O O . ASP A 1 98 ? -5.517 -4.998 25.955 1.00 63.47 98 ASP A O 1
ATOM 753 N N . PRO A 1 99 ? -6.233 -3.158 27.060 1.00 57.12 99 PRO A N 1
ATOM 754 C CA . PRO A 1 99 ? -5.040 -2.370 26.777 1.00 57.12 99 PRO A CA 1
ATOM 755 C C . PRO A 1 99 ? -3.767 -3.002 27.358 1.00 57.12 99 PRO A C 1
ATOM 757 O O . PRO A 1 99 ? -2.670 -2.569 26.996 1.00 57.12 99 PRO A O 1
ATOM 760 N N . ALA A 1 100 ? -3.883 -4.016 28.223 1.00 54.12 100 ALA A N 1
ATOM 761 C CA . ALA A 1 100 ? -2.769 -4.777 28.773 1.00 54.12 100 ALA A CA 1
ATOM 762 C C . ALA A 1 100 ? -2.235 -5.887 27.847 1.00 54.12 100 ALA A C 1
ATOM 764 O O . ALA A 1 100 ? -1.200 -6.480 28.158 1.00 54.12 100 ALA A O 1
ATOM 765 N N . ASN A 1 101 ? -2.877 -6.184 26.707 1.00 63.22 101 ASN A N 1
ATOM 766 C CA . ASN A 1 101 ? -2.396 -7.233 25.802 1.00 63.22 101 ASN A CA 1
ATOM 767 C C . ASN A 1 101 ? -1.221 -6.747 24.927 1.00 63.22 101 ASN A C 1
ATOM 769 O O . ASN A 1 101 ? -1.349 -6.439 23.738 1.00 63.22 101 ASN A O 1
ATOM 773 N N . GLU A 1 102 ? -0.048 -6.665 25.552 1.00 65.31 102 GLU A N 1
ATOM 774 C CA . GLU A 1 102 ? 1.217 -6.232 24.948 1.00 65.31 102 GLU A CA 1
ATOM 775 C C . GLU A 1 102 ? 1.663 -7.105 23.761 1.00 65.31 102 GLU A C 1
ATOM 777 O O . GLU A 1 102 ? 2.351 -6.622 22.856 1.00 65.31 102 GLU A O 1
ATOM 782 N N . GLU A 1 103 ? 1.259 -8.378 23.711 1.00 68.81 103 GLU A N 1
ATOM 783 C CA . GLU A 1 103 ? 1.588 -9.271 22.594 1.00 68.81 103 GLU A CA 1
ATOM 784 C C . GLU A 1 103 ? 0.864 -8.869 21.306 1.00 68.81 103 GLU A C 1
ATOM 786 O O . GLU A 1 103 ? 1.491 -8.794 20.242 1.00 68.81 103 GLU A O 1
ATOM 791 N N . LEU A 1 104 ? -0.426 -8.521 21.394 1.00 65.38 104 LEU A N 1
ATOM 792 C CA . LEU A 1 104 ? -1.188 -8.057 20.233 1.00 65.38 104 LEU A CA 1
ATOM 793 C C . LEU A 1 104 ? -0.653 -6.728 19.680 1.00 65.38 104 LEU A C 1
ATOM 795 O O . LEU A 1 104 ? -0.562 -6.568 18.460 1.00 65.38 104 LEU A O 1
ATOM 799 N N . LYS A 1 105 ? -0.217 -5.803 20.546 1.00 67.38 105 LYS A N 1
ATOM 800 C CA . LYS A 1 105 ? 0.418 -4.543 20.112 1.00 67.38 105 LYS A CA 1
ATOM 801 C C . LYS A 1 105 ? 1.716 -4.787 19.343 1.00 67.38 105 LYS A C 1
ATOM 803 O O . LYS A 1 105 ? 1.946 -4.171 18.300 1.00 67.38 105 LYS A O 1
ATOM 808 N N . LYS A 1 106 ? 2.563 -5.703 19.828 1.00 75.94 106 LYS A N 1
ATOM 809 C CA . LYS A 1 106 ? 3.818 -6.072 19.150 1.00 75.94 106 LYS A CA 1
ATOM 810 C C . LYS A 1 106 ? 3.558 -6.692 17.780 1.00 75.94 106 LYS A C 1
ATOM 812 O O . LYS A 1 106 ? 4.225 -6.322 16.814 1.00 75.94 106 LYS A O 1
ATOM 817 N N . PHE A 1 107 ? 2.580 -7.590 17.682 1.00 73.56 107 PHE A N 1
ATOM 818 C CA . PHE A 1 107 ? 2.221 -8.224 16.414 1.00 73.56 107 PHE A CA 1
ATOM 819 C C . PHE A 1 107 ? 1.711 -7.203 15.385 1.00 73.56 107 PHE A C 1
ATOM 821 O O . PHE A 1 107 ? 2.136 -7.225 14.231 1.00 73.56 107 PHE A O 1
ATOM 828 N N . LEU A 1 108 ? 0.886 -6.237 15.798 1.00 68.12 108 LEU A N 1
ATOM 829 C CA . LEU A 1 108 ? 0.454 -5.146 14.919 1.00 68.12 108 LEU A CA 1
ATOM 830 C C . LEU A 1 108 ? 1.609 -4.302 14.395 1.00 68.12 108 LEU A C 1
ATOM 832 O O . LEU A 1 108 ? 1.659 -4.011 13.203 1.00 68.12 108 LEU A O 1
ATOM 836 N N . ALA A 1 109 ? 2.527 -3.896 15.274 1.00 78.38 109 ALA A N 1
ATOM 837 C CA . ALA A 1 109 ? 3.671 -3.089 14.870 1.00 78.38 109 ALA A CA 1
ATOM 838 C C . ALA A 1 109 ? 4.501 -3.811 13.793 1.00 78.38 109 ALA A C 1
ATOM 840 O O . ALA A 1 109 ? 4.957 -3.182 12.836 1.00 78.38 109 ALA A O 1
ATOM 841 N N . GLN A 1 110 ? 4.627 -5.140 13.898 1.00 77.81 110 GLN A N 1
ATOM 842 C CA . GLN A 1 110 ? 5.261 -5.975 12.875 1.00 77.81 110 GLN A CA 1
ATOM 843 C C . GLN A 1 110 ? 4.455 -6.018 11.569 1.00 77.81 110 GLN A C 1
ATOM 845 O O . GLN A 1 110 ? 5.032 -5.842 10.496 1.00 77.81 110 GLN A O 1
ATOM 850 N N . VAL A 1 111 ? 3.133 -6.210 11.636 1.00 78.25 111 VAL A N 1
ATOM 851 C CA . VAL A 1 111 ? 2.260 -6.250 10.449 1.00 78.25 111 VAL A CA 1
ATOM 852 C C . VAL A 1 111 ? 2.264 -4.908 9.710 1.00 78.25 111 VAL A C 1
ATOM 854 O O . VAL A 1 111 ? 2.444 -4.888 8.491 1.00 78.25 111 VAL A O 1
ATOM 857 N N . GLU A 1 112 ? 2.145 -3.788 10.429 1.00 78.44 112 GLU A N 1
AT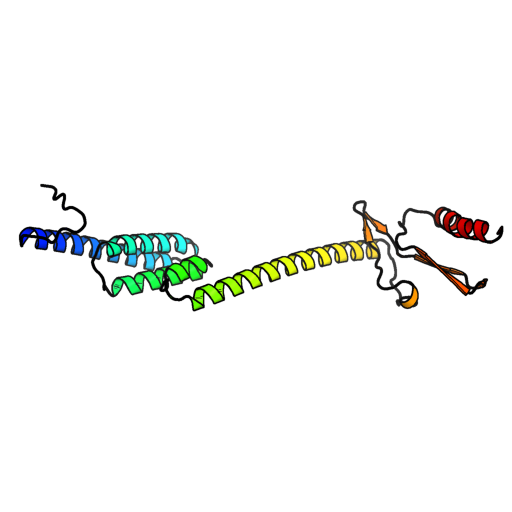OM 858 C CA . GLU A 1 112 ? 2.211 -2.445 9.845 1.00 78.44 112 GLU A CA 1
ATOM 859 C C . GLU A 1 112 ? 3.576 -2.185 9.190 1.00 78.44 112 GLU A C 1
ATOM 861 O O . GLU A 1 112 ? 3.637 -1.650 8.081 1.00 78.44 112 GLU A O 1
ATOM 866 N N . ALA A 1 113 ? 4.677 -2.575 9.844 1.00 82.75 113 ALA A N 1
ATOM 867 C CA . ALA A 1 113 ? 6.018 -2.447 9.276 1.00 82.75 113 ALA A CA 1
ATOM 868 C C . ALA A 1 113 ? 6.154 -3.262 7.980 1.00 82.75 113 ALA A C 1
ATOM 870 O O . ALA A 1 113 ? 6.646 -2.759 6.966 1.00 82.75 113 ALA A O 1
ATOM 871 N N . GLN A 1 114 ? 5.641 -4.494 7.978 1.00 80.75 114 GLN A N 1
ATOM 872 C CA . GLN A 1 114 ? 5.675 -5.370 6.813 1.00 80.75 114 GLN A CA 1
ATOM 873 C C . GLN A 1 114 ? 4.797 -4.851 5.662 1.00 80.75 114 GLN A C 1
ATOM 875 O O . GLN A 1 114 ? 5.175 -4.982 4.496 1.00 80.75 114 GLN A O 1
ATOM 880 N N . GLN A 1 115 ? 3.643 -4.247 5.958 1.00 80.94 115 GLN A N 1
ATOM 881 C CA . GLN A 1 115 ? 2.790 -3.599 4.957 1.00 80.94 115 GLN A CA 1
ATOM 882 C C . GLN A 1 115 ? 3.473 -2.389 4.329 1.00 80.94 115 GLN A C 1
ATOM 884 O O . GLN A 1 115 ? 3.552 -2.331 3.105 1.00 80.94 115 GLN A O 1
ATOM 889 N N . ARG A 1 116 ? 4.074 -1.501 5.133 1.00 80.00 116 ARG A N 1
ATOM 890 C CA . ARG A 1 116 ? 4.840 -0.360 4.603 1.00 80.00 116 ARG A CA 1
ATOM 891 C C . ARG A 1 116 ? 5.948 -0.831 3.670 1.00 80.00 116 ARG A C 1
ATOM 893 O O . ARG A 1 116 ? 6.061 -0.335 2.554 1.00 80.00 116 ARG A O 1
ATOM 900 N N . GLU A 1 117 ? 6.728 -1.834 4.069 1.00 86.56 117 GLU A N 1
ATOM 901 C CA . GLU A 1 117 ? 7.754 -2.390 3.183 1.00 86.56 117 GLU A CA 1
ATOM 902 C C . GLU A 1 117 ? 7.182 -2.939 1.874 1.00 86.56 117 GLU A C 1
ATOM 904 O O . GLU A 1 117 ? 7.769 -2.738 0.808 1.00 86.56 117 GLU A O 1
ATOM 909 N N . ARG A 1 118 ? 6.061 -3.661 1.945 1.00 79.19 118 ARG A N 1
ATOM 910 C CA . ARG A 1 118 ? 5.388 -4.213 0.766 1.00 79.19 118 ARG A CA 1
ATOM 911 C C . ARG A 1 118 ? 4.875 -3.112 -0.150 1.00 79.19 118 ARG A C 1
ATOM 913 O O . ARG A 1 118 ? 5.052 -3.237 -1.356 1.00 79.19 118 ARG A O 1
ATOM 920 N N . ASP A 1 119 ? 4.321 -2.037 0.394 1.00 81.69 119 ASP A N 1
ATOM 921 C CA . ASP A 1 119 ? 3.820 -0.903 -0.380 1.00 81.69 119 ASP A CA 1
ATOM 922 C C . ASP A 1 119 ? 4.963 -0.146 -1.063 1.00 81.69 119 ASP A C 1
ATOM 924 O O . ASP A 1 119 ? 4.884 0.133 -2.261 1.00 81.69 119 ASP A O 1
ATOM 928 N N . LEU A 1 120 ? 6.085 0.073 -0.364 1.00 87.56 120 LEU A N 1
ATOM 929 C CA . LEU A 1 120 ? 7.301 0.625 -0.971 1.00 87.56 120 LEU A CA 1
ATOM 930 C C . LEU A 1 120 ? 7.832 -0.279 -2.096 1.00 87.56 120 LEU A C 1
ATOM 932 O O . LEU A 1 120 ? 8.178 0.206 -3.176 1.00 87.56 120 LEU A O 1
ATOM 936 N N . LYS A 1 121 ? 7.895 -1.598 -1.867 1.00 83.75 121 LYS A N 1
ATOM 937 C CA . LYS A 1 121 ? 8.327 -2.579 -2.880 1.00 83.75 121 LYS A CA 1
ATOM 938 C C . LYS A 1 121 ? 7.372 -2.582 -4.079 1.00 83.75 121 LYS A C 1
ATOM 940 O O . LYS A 1 121 ? 7.830 -2.564 -5.218 1.00 83.75 121 LYS A O 1
ATOM 945 N N . ARG A 1 122 ? 6.058 -2.536 -3.845 1.00 85.12 122 ARG A N 1
ATOM 946 C CA . ARG A 1 122 ? 5.022 -2.509 -4.886 1.00 85.12 122 ARG A CA 1
ATOM 947 C C . ARG A 1 122 ? 5.082 -1.232 -5.718 1.00 85.12 122 ARG A C 1
ATOM 949 O O . ARG A 1 122 ? 4.971 -1.327 -6.935 1.00 85.12 122 ARG A O 1
ATOM 956 N N . ALA A 1 123 ? 5.310 -0.075 -5.097 1.00 86.31 123 ALA A N 1
ATOM 957 C CA . ALA A 1 123 ? 5.483 1.193 -5.804 1.00 86.31 123 ALA A CA 1
ATOM 958 C C . ALA A 1 123 ? 6.716 1.164 -6.724 1.00 86.31 123 ALA A C 1
ATOM 960 O O . ALA A 1 123 ? 6.614 1.511 -7.899 1.00 86.31 123 ALA A O 1
ATOM 961 N N . LYS A 1 124 ? 7.854 0.655 -6.230 1.00 85.69 124 LYS A N 1
ATOM 962 C CA . LYS A 1 124 ? 9.072 0.484 -7.043 1.00 85.69 124 LYS A CA 1
ATOM 963 C C . LYS A 1 124 ? 8.860 -0.474 -8.215 1.00 85.69 124 LYS A C 1
ATOM 965 O O . LYS A 1 124 ? 9.291 -0.190 -9.328 1.00 85.69 124 LYS A O 1
ATOM 970 N N . VAL A 1 125 ? 8.182 -1.599 -7.983 1.00 85.50 125 VAL A N 1
ATOM 971 C CA . VAL A 1 125 ? 7.864 -2.569 -9.042 1.00 85.50 125 VAL A CA 1
ATOM 972 C C . VAL A 1 125 ? 6.906 -1.963 -10.069 1.00 85.50 125 VAL A C 1
ATOM 974 O O . VAL A 1 125 ? 7.131 -2.124 -11.263 1.00 85.50 125 VAL A O 1
ATOM 977 N N . ALA A 1 126 ? 5.884 -1.222 -9.636 1.00 83.81 126 ALA A N 1
ATOM 978 C CA . ALA A 1 126 ? 4.956 -0.548 -10.540 1.00 83.81 126 ALA A CA 1
ATOM 979 C C . ALA A 1 126 ? 5.671 0.477 -11.436 1.00 83.81 126 ALA A C 1
ATOM 981 O O . ALA A 1 126 ? 5.446 0.482 -12.644 1.00 83.81 126 ALA A O 1
ATOM 982 N N . GLN A 1 127 ? 6.586 1.268 -10.865 1.00 83.44 127 GLN A N 1
ATOM 983 C CA . GLN A 1 127 ? 7.415 2.215 -11.614 1.00 83.44 127 GLN A CA 1
ATOM 984 C C . GLN A 1 127 ? 8.347 1.509 -12.614 1.00 83.44 127 GLN A C 1
ATOM 986 O O . GLN A 1 127 ? 8.493 1.946 -13.753 1.00 83.44 127 GLN A O 1
ATOM 991 N N . ALA A 1 128 ? 8.967 0.394 -12.218 1.00 82.62 128 ALA A N 1
ATOM 992 C CA . ALA A 1 128 ? 9.823 -0.379 -13.117 1.00 82.62 128 ALA A CA 1
ATOM 993 C C . ALA A 1 128 ? 9.029 -1.010 -14.275 1.00 82.62 128 ALA A C 1
ATOM 995 O O . ALA A 1 128 ? 9.517 -1.058 -15.403 1.00 82.62 128 ALA A O 1
ATOM 996 N N . ILE A 1 129 ? 7.802 -1.474 -14.012 1.00 83.62 129 ILE A N 1
ATOM 997 C CA . ILE A 1 129 ? 6.916 -2.047 -15.031 1.00 83.62 129 ILE A CA 1
ATOM 998 C C . ILE A 1 129 ? 6.456 -0.975 -16.022 1.00 83.62 129 ILE A C 1
ATOM 1000 O O . ILE A 1 129 ? 6.452 -1.250 -17.220 1.00 83.62 129 ILE A O 1
ATOM 1004 N N . SER A 1 130 ? 6.091 0.229 -15.562 1.00 83.38 130 SER A N 1
ATOM 1005 C CA . SER A 1 130 ? 5.696 1.311 -16.474 1.00 83.38 130 SER A CA 1
ATOM 1006 C C . SER A 1 130 ? 6.859 1.725 -17.374 1.00 83.38 130 SER A C 1
ATOM 1008 O O . SER A 1 130 ? 6.708 1.690 -18.589 1.00 83.38 130 SER A O 1
ATOM 1010 N N . ALA A 1 131 ? 8.049 1.953 -16.807 1.00 80.19 131 ALA A N 1
ATOM 1011 C CA . ALA A 1 131 ? 9.239 2.297 -17.588 1.00 80.19 131 ALA A CA 1
ATOM 1012 C C . ALA A 1 131 ? 9.612 1.206 -18.612 1.00 80.19 131 ALA A C 1
ATOM 1014 O O . ALA A 1 131 ? 9.947 1.503 -19.757 1.00 80.19 131 ALA A O 1
ATOM 1015 N N . ALA A 1 132 ? 9.518 -0.074 -18.231 1.00 82.88 132 ALA A N 1
ATOM 1016 C CA . ALA A 1 132 ? 9.768 -1.184 -19.150 1.00 82.88 132 ALA A CA 1
ATOM 1017 C C . ALA A 1 132 ? 8.710 -1.281 -20.263 1.00 82.88 132 ALA A C 1
ATOM 1019 O O . ALA A 1 132 ? 9.043 -1.642 -21.391 1.00 82.88 132 ALA A O 1
ATOM 1020 N N . LYS A 1 133 ? 7.448 -0.959 -19.960 1.00 87.38 133 LYS A N 1
ATOM 1021 C CA . LYS A 1 133 ? 6.358 -0.937 -20.940 1.00 87.38 133 LYS A CA 1
ATOM 1022 C C . LYS A 1 133 ? 6.537 0.196 -21.950 1.00 87.38 133 LYS A C 1
ATOM 1024 O O . LYS A 1 133 ? 6.360 -0.041 -23.142 1.00 87.38 133 LYS A O 1
ATOM 1029 N N . ASP A 1 134 ? 6.928 1.379 -21.489 1.00 85.50 134 ASP A N 1
ATOM 1030 C CA . ASP A 1 134 ? 7.185 2.537 -22.352 1.00 85.50 134 ASP A CA 1
ATOM 1031 C C . ASP A 1 134 ? 8.373 2.269 -23.283 1.00 85.50 134 ASP A C 1
ATOM 1033 O O . ASP A 1 134 ? 8.289 2.492 -24.492 1.00 85.50 134 ASP A O 1
ATOM 1037 N N . LEU A 1 135 ? 9.445 1.675 -22.747 1.00 83.81 135 LEU A N 1
ATOM 1038 C CA . LEU A 1 135 ? 10.591 1.217 -23.532 1.00 83.81 135 LEU A CA 1
ATOM 1039 C C . LEU A 1 135 ? 10.188 0.166 -24.580 1.00 83.81 135 LEU A C 1
ATOM 1041 O O . LEU A 1 135 ? 10.580 0.271 -25.740 1.00 83.81 135 LEU A O 1
ATOM 1045 N N . ALA A 1 136 ? 9.388 -0.835 -24.202 1.00 84.62 136 ALA A N 1
ATOM 1046 C CA . ALA A 1 136 ? 8.923 -1.865 -25.130 1.00 84.62 136 ALA A CA 1
ATOM 1047 C C . ALA A 1 136 ? 8.063 -1.275 -26.262 1.00 84.62 136 ALA A C 1
ATOM 1049 O O . ALA A 1 136 ? 8.284 -1.597 -27.429 1.00 84.62 136 ALA A O 1
ATOM 1050 N N . ALA A 1 137 ? 7.145 -0.360 -25.937 1.00 86.38 137 ALA A N 1
ATOM 1051 C CA . ALA A 1 137 ? 6.326 0.336 -26.925 1.00 86.38 137 ALA A CA 1
ATOM 1052 C C . ALA A 1 137 ? 7.177 1.198 -27.875 1.00 86.38 137 ALA A C 1
ATOM 1054 O O . ALA A 1 137 ? 6.929 1.235 -29.082 1.00 86.38 137 ALA A O 1
ATOM 1055 N N . ALA A 1 138 ? 8.214 1.863 -27.353 1.00 85.62 138 ALA A N 1
ATOM 1056 C CA . ALA A 1 138 ? 9.152 2.648 -28.149 1.00 85.62 138 ALA A CA 1
ATOM 1057 C C . ALA A 1 138 ? 9.948 1.788 -29.149 1.00 85.62 138 ALA A C 1
ATOM 1059 O O . ALA A 1 138 ? 10.167 2.234 -30.279 1.00 85.62 138 ALA A O 1
ATOM 1060 N N . ILE A 1 139 ? 10.346 0.573 -28.754 1.00 85.94 139 ILE A N 1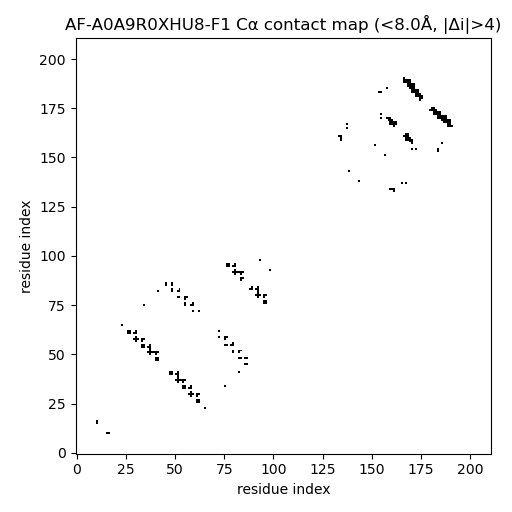
ATOM 1061 C CA . ILE A 1 139 ? 11.052 -0.409 -29.597 1.00 85.94 139 ILE A CA 1
ATOM 1062 C C . ILE A 1 139 ? 10.119 -0.965 -30.683 1.00 85.94 139 ILE A C 1
ATOM 1064 O O . ILE A 1 139 ? 10.511 -1.037 -31.850 1.00 85.94 139 ILE A O 1
ATOM 1068 N N . GLU A 1 140 ? 8.877 -1.308 -30.325 1.00 85.75 140 GLU A N 1
ATOM 1069 C CA . GLU A 1 140 ? 7.871 -1.834 -31.258 1.00 85.75 140 GLU A CA 1
ATOM 1070 C C . GLU A 1 140 ? 7.482 -0.797 -32.318 1.00 85.75 140 GLU A C 1
ATOM 1072 O O . GLU A 1 140 ? 7.499 -1.099 -33.512 1.00 85.75 140 GL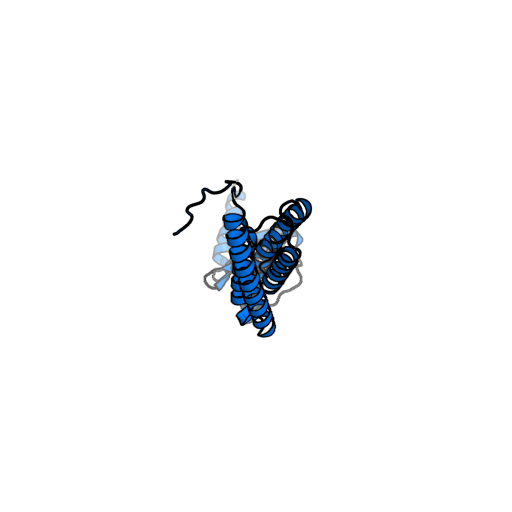U A O 1
ATOM 1077 N N . LYS A 1 141 ? 7.240 0.459 -31.912 1.00 87.94 141 LYS A N 1
ATOM 1078 C CA . LYS A 1 141 ? 6.940 1.571 -32.832 1.00 87.94 141 LYS A CA 1
ATOM 1079 C C . LYS A 1 141 ? 8.044 1.786 -33.872 1.00 87.94 141 LYS A C 1
ATOM 1081 O O . LYS A 1 141 ? 7.757 2.178 -35.000 1.00 87.94 141 LYS A O 1
ATOM 1086 N N . ARG A 1 142 ? 9.301 1.544 -33.491 1.00 85.75 142 ARG A N 1
ATOM 1087 C CA . ARG A 1 142 ? 10.482 1.698 -34.354 1.00 85.75 142 ARG A CA 1
ATOM 1088 C C . ARG A 1 142 ? 10.802 0.435 -35.168 1.00 85.75 142 ARG A C 1
ATOM 1090 O O . ARG A 1 142 ? 11.742 0.451 -35.954 1.00 85.75 142 ARG A O 1
ATOM 1097 N N . GLY A 1 143 ? 10.039 -0.651 -35.005 1.00 86.06 143 GLY A N 1
ATOM 1098 C CA . GLY A 1 143 ? 10.210 -1.892 -35.768 1.00 86.06 143 GLY A CA 1
ATOM 1099 C C . GLY A 1 143 ? 11.516 -2.640 -35.478 1.00 86.06 143 GLY A C 1
ATOM 1100 O O . GLY A 1 143 ? 11.998 -3.399 -36.322 1.00 86.06 143 GLY A O 1
ATOM 1101 N N . LEU A 1 144 ? 12.113 -2.421 -34.304 1.00 85.50 144 LEU A N 1
ATOM 1102 C CA . LEU A 1 144 ? 13.416 -2.979 -33.952 1.00 85.50 144 LEU A CA 1
ATOM 1103 C C . LEU A 1 144 ? 13.301 -4.453 -33.545 1.00 85.50 144 LEU A C 1
ATOM 1105 O O . LEU A 1 144 ? 12.414 -4.847 -32.788 1.00 85.50 144 LEU A O 1
ATOM 1109 N N . ARG A 1 145 ? 14.233 -5.281 -34.026 1.00 84.81 145 ARG A N 1
ATOM 1110 C CA . ARG A 1 145 ? 14.288 -6.716 -33.712 1.00 84.81 145 ARG A CA 1
ATOM 1111 C C . ARG A 1 145 ? 15.332 -6.984 -32.637 1.00 84.81 145 ARG A C 1
ATOM 1113 O O . ARG A 1 145 ? 16.508 -6.693 -32.828 1.00 84.81 145 ARG A O 1
ATOM 1120 N N . LEU A 1 146 ? 14.911 -7.595 -31.533 1.00 81.75 146 LEU A N 1
ATOM 1121 C CA . LEU A 1 146 ? 15.814 -8.017 -30.463 1.00 81.75 146 LEU A CA 1
ATOM 1122 C C . LEU A 1 146 ? 16.353 -9.424 -30.758 1.00 81.75 146 LEU A C 1
ATOM 1124 O O . LEU A 1 146 ? 15.592 -10.382 -30.888 1.00 81.75 146 LEU A O 1
ATOM 1128 N N . GLY A 1 147 ? 17.674 -9.530 -30.896 1.00 80.81 147 GLY A N 1
ATOM 1129 C CA . GLY A 1 147 ? 18.386 -10.790 -31.106 1.00 80.81 147 GLY A CA 1
ATOM 1130 C C . GLY A 1 147 ? 18.858 -11.444 -29.805 1.00 80.81 147 GLY A C 1
ATOM 1131 O O . GLY A 1 147 ? 18.628 -10.945 -28.704 1.00 80.81 147 GLY A O 1
ATOM 1132 N N . LYS A 1 148 ? 19.562 -12.575 -29.932 1.00 80.62 148 LYS A N 1
ATOM 1133 C CA . LYS A 1 148 ? 20.244 -13.215 -28.796 1.00 80.62 148 LYS A CA 1
ATOM 1134 C C . LYS A 1 148 ? 21.348 -12.294 -28.264 1.00 80.62 148 LYS A C 1
ATOM 1136 O O . LYS A 1 148 ? 22.025 -11.631 -29.046 1.00 80.62 148 LYS A O 1
ATOM 1141 N N . ALA A 1 149 ? 21.580 -12.315 -26.953 1.00 78.81 149 ALA A N 1
ATOM 1142 C CA . ALA A 1 149 ? 22.626 -11.532 -26.292 1.00 78.81 149 ALA A CA 1
ATOM 1143 C C . ALA A 1 149 ? 24.031 -12.130 -26.527 1.00 78.81 149 ALA A C 1
ATOM 1145 O O . ALA A 1 149 ? 24.688 -12.604 -25.604 1.00 78.81 149 ALA A O 1
ATOM 1146 N N . ALA A 1 150 ? 24.482 -12.138 -27.784 1.00 76.12 150 ALA A N 1
ATOM 1147 C CA . ALA A 1 150 ? 25.714 -12.801 -28.217 1.00 76.12 150 ALA A CA 1
ATOM 1148 C C . ALA A 1 150 ? 26.990 -12.245 -27.555 1.00 76.12 150 ALA A C 1
ATOM 1150 O O . ALA A 1 150 ? 27.976 -12.966 -27.445 1.00 76.12 150 ALA A O 1
ATOM 1151 N N . TYR A 1 151 ? 26.952 -11.001 -27.064 1.00 77.44 151 TYR A N 1
ATOM 1152 C CA . TYR A 1 151 ? 28.104 -10.300 -26.481 1.00 77.44 151 TYR A CA 1
ATOM 1153 C C . TYR A 1 151 ? 27.906 -9.898 -25.014 1.00 77.44 151 TYR A C 1
ATOM 1155 O O . TYR A 1 151 ? 28.590 -9.007 -24.520 1.00 77.44 151 TYR A O 1
ATOM 1163 N N . GLN A 1 152 ? 27.003 -10.569 -24.287 1.00 80.12 152 GLN A N 1
ATOM 1164 C CA . GLN A 1 152 ? 26.703 -10.244 -22.885 1.00 80.12 152 GLN A CA 1
ATOM 1165 C C . GLN A 1 152 ? 27.945 -10.259 -21.972 1.00 80.12 152 GLN A C 1
ATOM 1167 O O . GLN A 1 152 ? 27.992 -9.524 -20.989 1.00 80.12 152 GLN A O 1
ATOM 1172 N N . GLN A 1 153 ? 28.961 -11.066 -22.304 1.00 80.00 153 GLN A N 1
ATOM 1173 C CA . GLN A 1 153 ? 30.235 -11.106 -21.575 1.00 80.00 153 GLN A CA 1
ATOM 1174 C C . GLN A 1 153 ? 31.042 -9.802 -21.702 1.00 80.00 153 GLN A C 1
ATOM 1176 O O . GLN A 1 153 ? 31.760 -9.456 -20.771 1.00 80.00 153 GLN A O 1
ATOM 1181 N N . LEU A 1 154 ? 30.904 -9.078 -22.819 1.00 74.56 154 LEU A N 1
ATOM 1182 C CA . LEU A 1 154 ? 31.629 -7.834 -23.106 1.00 74.56 154 LEU A CA 1
ATOM 1183 C C . LEU A 1 154 ? 30.823 -6.589 -22.703 1.00 74.56 154 LEU A C 1
ATOM 1185 O O . LEU A 1 154 ? 31.397 -5.602 -22.259 1.00 74.56 154 LEU A O 1
ATOM 1189 N N . THR A 1 155 ? 29.492 -6.632 -22.828 1.00 70.75 155 THR A N 1
ATOM 1190 C CA . THR A 1 155 ? 28.603 -5.478 -22.575 1.00 70.75 155 THR A CA 1
ATOM 1191 C C . THR A 1 155 ? 27.962 -5.476 -21.182 1.00 70.75 155 THR A C 1
ATOM 1193 O O . THR A 1 155 ? 27.324 -4.501 -20.778 1.00 70.75 155 THR A O 1
ATOM 1196 N N . GLY A 1 156 ? 28.045 -6.590 -20.450 1.00 79.44 156 GLY A N 1
ATOM 1197 C CA . GLY A 1 156 ? 27.319 -6.789 -19.196 1.00 79.44 156 GLY A CA 1
ATOM 1198 C C . GLY A 1 156 ? 25.790 -6.811 -19.372 1.00 79.44 156 GLY A C 1
ATOM 1199 O O . GLY A 1 156 ? 25.270 -7.197 -20.419 1.00 79.44 156 GLY A O 1
ATOM 1200 N N . VAL A 1 157 ? 25.051 -6.397 -18.329 1.00 73.50 157 VAL A N 1
ATOM 1201 C CA . VAL A 1 157 ? 23.564 -6.385 -18.276 1.00 73.50 157 VAL A CA 1
ATOM 1202 C C . VAL A 1 157 ? 22.983 -4.991 -18.579 1.00 73.50 157 VAL A C 1
ATOM 1204 O O . VAL A 1 157 ? 21.916 -4.621 -18.082 1.00 73.50 157 VAL A O 1
ATOM 1207 N N . LYS A 1 158 ? 23.695 -4.166 -19.352 1.00 80.00 158 LYS A N 1
ATOM 1208 C CA . LYS A 1 158 ? 23.230 -2.818 -19.705 1.00 80.00 158 LYS A CA 1
ATOM 1209 C C . LYS A 1 158 ? 22.053 -2.917 -20.684 1.00 80.00 158 LYS A C 1
ATOM 1211 O O . LYS A 1 158 ? 22.069 -3.719 -21.613 1.00 80.00 158 LYS A O 1
ATOM 1216 N N . LYS A 1 159 ? 21.009 -2.126 -20.435 1.00 82.50 159 LYS A N 1
ATOM 1217 C CA . LYS A 1 159 ? 19.754 -2.105 -21.203 1.00 82.50 159 LYS A CA 1
ATOM 1218 C C . LYS A 1 159 ? 19.563 -0.729 -21.839 1.00 82.50 159 LYS A C 1
ATOM 1220 O O . LYS A 1 159 ? 20.017 0.245 -21.234 1.00 82.50 159 LYS A O 1
ATOM 1225 N N . PRO A 1 160 ? 18.874 -0.641 -22.990 1.00 86.69 160 PRO A N 1
ATOM 1226 C CA . PRO A 1 160 ? 18.508 0.645 -23.557 1.00 86.69 160 PRO A CA 1
ATOM 1227 C C . PRO A 1 160 ? 17.607 1.418 -22.594 1.00 86.69 160 PRO A C 1
ATOM 1229 O O . PRO A 1 160 ? 16.792 0.826 -21.879 1.00 86.69 160 PRO A O 1
ATOM 1232 N N . LYS A 1 161 ? 17.782 2.736 -22.563 1.00 88.56 161 LYS A N 1
ATOM 1233 C CA . LYS A 1 161 ? 16.994 3.656 -21.739 1.00 88.56 161 LYS A CA 1
ATOM 1234 C C . LYS A 1 161 ? 16.208 4.593 -22.644 1.00 88.56 161 LYS A C 1
ATOM 1236 O O . LYS A 1 161 ? 16.637 4.891 -23.752 1.00 88.56 161 LYS A O 1
ATOM 1241 N N . LEU A 1 162 ? 15.056 5.033 -22.164 1.00 86.75 162 LEU A N 1
ATOM 1242 C CA . LEU A 1 162 ? 14.239 6.047 -22.817 1.00 86.75 162 LEU A CA 1
ATOM 1243 C C . LEU A 1 162 ? 14.402 7.342 -22.017 1.00 86.75 162 LEU A C 1
ATOM 1245 O O . LEU A 1 162 ? 14.174 7.316 -20.806 1.00 86.75 162 LEU A O 1
ATOM 1249 N N . ASP A 1 163 ? 14.824 8.420 -22.673 1.00 86.00 163 ASP A N 1
ATOM 1250 C CA . ASP A 1 163 ? 14.922 9.750 -22.056 1.00 86.00 163 ASP A CA 1
ATOM 1251 C C . ASP A 1 163 ? 13.554 10.460 -22.030 1.00 86.00 163 ASP A C 1
ATOM 1253 O O . ASP A 1 163 ? 12.600 10.027 -22.687 1.00 86.00 163 ASP A O 1
ATOM 1257 N N . GLU A 1 164 ? 13.442 11.563 -21.288 1.00 83.75 164 GLU A N 1
ATOM 1258 C CA . GLU A 1 164 ? 12.203 12.337 -21.104 1.00 83.75 164 GLU A CA 1
ATOM 1259 C C . GLU A 1 164 ? 11.625 12.879 -22.427 1.00 83.75 164 GLU A C 1
ATOM 1261 O O . GLU A 1 164 ? 10.414 13.061 -22.566 1.00 83.75 164 GLU A O 1
ATOM 1266 N N . GLN A 1 165 ? 12.476 13.083 -23.434 1.00 81.50 165 GLN A N 1
ATOM 1267 C CA . GLN A 1 165 ? 12.146 13.559 -24.781 1.00 81.50 165 GLN A CA 1
ATOM 1268 C C . GLN A 1 165 ? 11.748 12.412 -25.727 1.00 81.50 165 GLN A C 1
ATOM 1270 O O . GLN A 1 165 ? 11.452 12.641 -26.900 1.00 81.50 165 GLN A O 1
ATOM 1275 N N . GLY A 1 166 ? 11.733 11.169 -25.238 1.00 81.75 166 GLY A N 1
ATOM 1276 C CA . GLY A 1 166 ? 11.354 9.990 -26.015 1.00 81.75 166 GLY A CA 1
ATOM 1277 C C . GLY A 1 166 ? 12.450 9.450 -26.941 1.00 81.75 166 GLY A C 1
ATOM 1278 O O . GLY A 1 166 ? 12.152 8.611 -27.801 1.00 81.75 166 GLY A O 1
ATOM 1279 N N . VAL A 1 167 ? 13.690 9.919 -26.770 1.00 87.00 167 VAL A N 1
ATOM 1280 C CA . VAL A 1 167 ? 14.889 9.446 -27.478 1.00 87.00 167 VAL A CA 1
ATOM 1281 C C . VAL A 1 167 ? 15.403 8.181 -26.795 1.00 87.00 167 VAL A C 1
ATOM 1283 O O . VAL A 1 167 ? 15.446 8.098 -25.565 1.00 87.00 167 VAL A O 1
ATOM 1286 N N . LEU A 1 168 ? 15.752 7.166 -27.589 1.00 88.62 168 LEU A N 1
ATOM 1287 C CA . LEU A 1 168 ? 16.342 5.939 -27.063 1.00 88.62 168 LEU A CA 1
ATOM 1288 C C . LEU A 1 168 ? 17.859 6.049 -26.972 1.00 88.62 168 LEU A C 1
ATOM 1290 O O . LEU A 1 168 ? 18.528 6.352 -27.955 1.00 88.62 168 LEU A O 1
ATOM 1294 N N . HIS A 1 169 ? 18.376 5.706 -25.804 1.00 90.25 169 HIS A N 1
ATOM 1295 C CA . HIS A 1 169 ? 19.792 5.606 -25.510 1.00 90.25 169 HIS A CA 1
ATOM 1296 C C . HIS A 1 169 ? 20.197 4.136 -25.532 1.00 90.25 169 HIS A C 1
ATOM 1298 O O . HIS A 1 169 ? 19.704 3.329 -24.734 1.00 90.25 169 HIS A O 1
ATOM 1304 N N . TRP A 1 170 ? 21.066 3.776 -26.471 1.00 88.81 170 TRP A N 1
ATOM 1305 C CA . TRP A 1 170 ? 21.499 2.412 -26.735 1.00 88.81 170 TRP A CA 1
ATOM 1306 C C . TRP A 1 170 ? 22.890 2.135 -26.165 1.00 88.81 170 TRP A C 1
ATOM 1308 O O . TRP A 1 170 ? 23.810 2.917 -26.386 1.00 88.81 170 TRP A O 1
ATOM 1318 N N . PRO A 1 171 ? 23.094 0.986 -25.504 1.00 88.69 171 PRO A N 1
ATOM 1319 C CA . PRO A 1 171 ? 24.432 0.456 -25.306 1.00 88.69 171 PRO A CA 1
ATOM 1320 C C . PRO A 1 171 ? 24.937 -0.127 -26.635 1.00 88.69 171 PRO A C 1
ATOM 1322 O O . PRO A 1 171 ? 24.354 -1.082 -27.156 1.00 88.69 171 PRO A O 1
ATOM 1325 N N . VAL A 1 172 ? 26.012 0.434 -27.186 1.00 88.69 172 VAL A N 1
ATOM 1326 C CA . VAL A 1 172 ? 26.571 0.044 -28.490 1.00 88.69 172 VAL A CA 1
ATOM 1327 C C . VAL A 1 172 ? 27.951 -0.576 -28.297 1.00 88.69 172 VAL A C 1
ATOM 1329 O O . VAL A 1 172 ? 28.818 -0.007 -27.640 1.00 88.69 172 VAL A O 1
ATOM 1332 N N . LEU A 1 173 ? 28.162 -1.754 -28.885 1.00 87.88 173 LEU A N 1
ATOM 1333 C CA . LEU A 1 173 ? 29.461 -2.423 -28.937 1.00 87.88 173 LEU A CA 1
ATOM 1334 C C . LEU A 1 173 ? 30.036 -2.287 -30.349 1.00 87.88 173 LEU A C 1
ATOM 1336 O O . LEU A 1 173 ? 29.431 -2.764 -31.310 1.00 87.88 173 LEU A O 1
ATOM 1340 N N . LEU A 1 174 ? 31.203 -1.661 -30.463 1.00 87.75 174 LEU A N 1
ATOM 1341 C CA . LEU A 1 174 ? 31.972 -1.556 -31.698 1.00 87.75 174 LEU A CA 1
ATOM 1342 C C . LEU A 1 174 ? 33.042 -2.648 -31.707 1.00 87.75 174 LEU A C 1
ATOM 1344 O O . LEU A 1 174 ? 33.799 -2.790 -30.749 1.00 87.75 174 LEU A O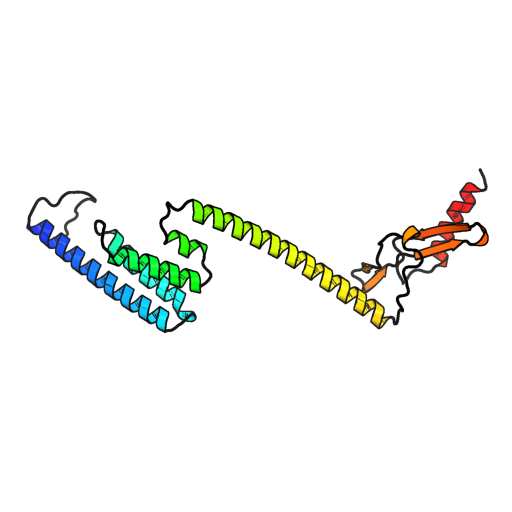 1
ATOM 1348 N N . LEU A 1 175 ? 33.089 -3.436 -32.779 1.00 87.50 175 LEU A N 1
ATOM 1349 C CA . LEU A 1 175 ? 34.039 -4.535 -32.942 1.00 87.50 175 LEU A CA 1
ATOM 1350 C C . LEU A 1 175 ? 35.026 -4.197 -34.058 1.00 87.50 175 LEU A C 1
ATOM 1352 O O . LEU A 1 175 ? 34.615 -3.897 -35.178 1.00 87.50 175 LEU A O 1
ATOM 1356 N N . TYR A 1 176 ? 36.316 -4.314 -33.759 1.00 88.69 176 TYR A N 1
ATOM 1357 C CA . TYR A 1 176 ? 37.416 -4.095 -34.691 1.00 88.69 176 TYR A CA 1
ATOM 1358 C C . TYR A 1 176 ? 38.111 -5.435 -34.968 1.00 88.69 176 TYR A C 1
ATOM 1360 O O . TYR A 1 176 ? 39.094 -5.773 -34.301 1.00 88.69 176 TYR A O 1
ATOM 1368 N N . PRO A 1 177 ? 37.602 -6.241 -35.920 1.00 85.81 177 PRO A N 1
ATOM 1369 C CA . PRO A 1 177 ? 38.093 -7.600 -36.145 1.00 85.81 177 PRO A CA 1
ATOM 1370 C C . PRO A 1 177 ? 39.554 -7.642 -36.605 1.00 85.81 177 PRO A C 1
ATOM 1372 O O . PRO A 1 177 ? 40.261 -8.585 -36.266 1.00 85.81 177 PRO A O 1
ATOM 1375 N N . GLU A 1 178 ? 40.024 -6.616 -37.321 1.00 85.06 178 GLU A N 1
ATOM 1376 C CA . GLU A 1 178 ? 41.402 -6.535 -37.829 1.00 85.06 178 GLU A CA 1
ATOM 1377 C C . GLU A 1 178 ? 42.446 -6.516 -36.708 1.00 85.06 178 GLU A C 1
ATOM 1379 O O . GLU A 1 178 ? 43.493 -7.149 -36.816 1.00 85.06 178 GLU A O 1
ATOM 1384 N N . VAL A 1 179 ? 42.138 -5.825 -35.610 1.00 86.44 179 VAL A N 1
ATOM 1385 C CA . VAL A 1 179 ? 43.018 -5.691 -34.438 1.00 86.44 179 VAL A CA 1
ATOM 1386 C C . VAL A 1 179 ? 42.549 -6.538 -33.255 1.00 86.44 179 VAL A C 1
ATOM 1388 O O . VAL A 1 179 ? 43.105 -6.430 -32.167 1.00 86.44 179 VAL A O 1
ATOM 1391 N N . MET A 1 180 ? 41.519 -7.369 -33.457 1.00 84.12 180 MET A N 1
ATOM 1392 C CA . MET A 1 180 ? 40.868 -8.170 -32.413 1.00 84.12 180 MET A CA 1
ATOM 1393 C C . MET A 1 180 ? 40.513 -7.353 -31.156 1.00 84.12 180 MET A C 1
ATOM 1395 O O . MET A 1 180 ? 40.643 -7.835 -30.032 1.00 84.12 180 MET A O 1
ATOM 1399 N N . SER A 1 181 ? 40.067 -6.110 -31.350 1.00 85.25 181 SER A N 1
ATOM 1400 C CA . SER A 1 181 ? 39.717 -5.181 -30.269 1.00 85.25 181 SER A CA 1
ATOM 1401 C C . SER A 1 181 ? 38.233 -4.816 -30.312 1.00 85.25 181 SER A C 1
ATOM 1403 O O . SER A 1 181 ? 37.555 -5.013 -31.323 1.00 85.25 181 SER A O 1
ATOM 1405 N N . SER A 1 182 ? 37.717 -4.271 -29.215 1.00 87.12 182 SER A N 1
ATOM 1406 C CA . SER A 1 182 ? 36.339 -3.798 -29.114 1.00 87.12 182 SER A CA 1
ATOM 1407 C C . SER A 1 182 ? 36.227 -2.600 -28.184 1.00 87.12 182 SER A C 1
ATOM 1409 O O . SER A 1 182 ? 36.863 -2.597 -27.132 1.00 87.12 182 SER A O 1
ATOM 1411 N N . ASP A 1 183 ? 35.338 -1.670 -28.515 1.00 86.75 183 ASP A N 1
ATOM 1412 C CA . ASP A 1 183 ? 34.965 -0.543 -27.661 1.00 86.75 183 ASP A CA 1
ATOM 1413 C C . ASP A 1 183 ? 33.479 -0.612 -27.298 1.00 86.75 183 ASP A C 1
ATOM 1415 O O . ASP A 1 183 ? 32.635 -0.976 -28.120 1.00 86.75 183 ASP A O 1
ATOM 1419 N N . PHE A 1 184 ? 33.149 -0.250 -26.058 1.00 86.44 184 PHE A N 1
ATOM 1420 C CA . PHE A 1 184 ? 31.777 -0.250 -25.553 1.00 86.44 184 PHE A CA 1
ATOM 1421 C C . PHE A 1 184 ? 31.332 1.163 -25.179 1.00 86.44 184 PHE A C 1
ATOM 1423 O O . PHE A 1 184 ? 31.927 1.812 -24.318 1.00 86.44 184 PHE A O 1
ATOM 1430 N N . ILE A 1 185 ? 30.259 1.623 -25.817 1.00 86.69 185 ILE A N 1
ATOM 1431 C CA . ILE A 1 185 ? 29.614 2.906 -25.555 1.00 86.69 185 ILE A CA 1
ATOM 1432 C C . ILE A 1 185 ? 28.367 2.613 -24.724 1.00 86.69 185 ILE A C 1
ATOM 1434 O O . ILE A 1 185 ? 27.440 1.956 -25.197 1.00 86.69 185 ILE A O 1
ATOM 1438 N N . GLU A 1 186 ? 28.351 3.063 -23.468 1.00 84.56 186 GLU A N 1
ATOM 1439 C CA . GLU A 1 186 ? 27.234 2.772 -22.560 1.00 84.56 186 GLU A CA 1
ATOM 1440 C C . GLU A 1 186 ? 25.943 3.513 -22.924 1.00 84.56 186 GLU A C 1
ATOM 1442 O O . GLU A 1 186 ? 24.853 3.035 -22.604 1.00 84.56 186 GLU A O 1
ATOM 1447 N N . ASP A 1 187 ? 26.088 4.689 -23.531 1.00 87.25 187 ASP A N 1
ATOM 1448 C CA . ASP A 1 187 ? 25.021 5.655 -23.732 1.00 87.25 187 ASP A CA 1
ATOM 1449 C C . ASP A 1 187 ? 25.157 6.311 -25.115 1.00 87.25 187 ASP A C 1
ATOM 1451 O O . ASP A 1 187 ? 25.975 7.209 -25.305 1.00 87.25 187 ASP A O 1
ATOM 1455 N N . PHE A 1 188 ? 24.410 5.792 -26.092 1.00 88.12 188 PHE A N 1
ATOM 1456 C CA . PHE A 1 188 ? 24.379 6.286 -27.468 1.00 88.12 188 PHE A CA 1
ATOM 1457 C C . PHE A 1 188 ? 22.948 6.708 -27.843 1.00 88.12 188 PHE A C 1
ATOM 1459 O O . PHE A 1 188 ? 22.091 5.833 -28.019 1.00 88.12 188 PHE A O 1
ATOM 1466 N N . PRO A 1 189 ? 22.646 8.010 -27.961 1.00 88.94 189 PRO A N 1
ATOM 1467 C CA . PRO A 1 189 ? 21.321 8.468 -28.367 1.00 88.94 189 PRO A CA 1
ATOM 1468 C C . PRO A 1 189 ? 21.049 8.126 -29.838 1.00 88.94 189 PRO A C 1
ATOM 1470 O O . PRO A 1 189 ? 21.904 8.274 -30.705 1.00 88.94 189 PRO A O 1
ATOM 1473 N N . GLU A 1 190 ? 19.829 7.686 -30.148 1.00 85.75 190 GLU A N 1
ATOM 1474 C CA . GLU A 1 190 ? 19.447 7.276 -31.511 1.00 85.75 190 GLU A CA 1
ATOM 1475 C C . GLU A 1 190 ? 19.463 8.408 -32.554 1.00 85.75 190 GLU A C 1
ATOM 1477 O O . GLU A 1 190 ? 19.389 8.136 -33.752 1.00 85.75 190 GLU A O 1
ATOM 1482 N N . THR A 1 191 ? 19.516 9.666 -32.114 1.00 87.31 191 THR A N 1
ATOM 1483 C CA . THR A 1 191 ? 19.581 10.846 -32.985 1.00 87.31 191 THR A CA 1
ATOM 1484 C C . THR A 1 191 ? 20.996 11.180 -33.441 1.00 87.31 191 THR A C 1
ATOM 1486 O O . THR A 1 191 ? 21.145 11.906 -34.423 1.00 87.31 191 THR A O 1
ATOM 1489 N N . ASP A 1 192 ? 22.015 10.670 -32.746 1.00 87.00 192 ASP A N 1
ATOM 1490 C CA . ASP A 1 192 ? 23.406 11.006 -33.030 1.00 87.00 192 ASP A CA 1
ATOM 1491 C C . ASP A 1 192 ? 23.960 10.165 -34.177 1.00 87.00 192 ASP A C 1
ATOM 1493 O O . ASP A 1 192 ? 23.589 9.007 -34.403 1.00 87.00 192 ASP A O 1
ATOM 1497 N N . MET A 1 193 ? 24.894 10.758 -34.917 1.00 85.62 193 MET A N 1
ATOM 1498 C CA . MET A 1 193 ? 25.559 10.071 -36.014 1.00 85.62 193 MET A CA 1
ATOM 1499 C C . MET A 1 193 ? 26.747 9.251 -35.512 1.00 85.62 193 MET A C 1
ATOM 1501 O O . MET A 1 193 ? 27.535 9.679 -34.666 1.00 85.62 193 MET A O 1
ATOM 1505 N N . PHE A 1 194 ? 26.942 8.081 -36.124 1.00 84.69 194 PHE A N 1
ATOM 1506 C CA . PHE A 1 194 ? 28.119 7.249 -35.867 1.00 84.69 194 PHE A CA 1
ATOM 1507 C C . PHE A 1 194 ? 29.432 7.966 -36.187 1.00 84.69 194 PHE A C 1
ATOM 1509 O O . PHE A 1 194 ? 30.425 7.695 -35.525 1.00 84.69 194 PHE A O 1
ATOM 1516 N N . SER A 1 195 ? 29.454 8.875 -37.166 1.00 84.38 195 SER A N 1
ATOM 1517 C CA . SER A 1 195 ? 30.659 9.624 -37.543 1.00 84.38 195 SER A CA 1
ATOM 1518 C C . SER A 1 195 ? 31.232 10.427 -36.377 1.00 84.38 195 SER A C 1
ATOM 1520 O O . SER A 1 195 ? 32.425 10.349 -36.116 1.00 84.38 195 SER A O 1
ATOM 1522 N N . GLU A 1 196 ? 30.381 11.129 -35.628 1.00 81.75 196 GLU A N 1
ATOM 1523 C CA . GLU A 1 196 ? 30.809 11.985 -34.516 1.00 81.75 196 GLU A CA 1
ATOM 1524 C C . GLU A 1 196 ? 31.390 11.157 -33.361 1.00 81.75 196 GLU A C 1
ATOM 1526 O O . GLU A 1 196 ? 32.406 11.514 -32.760 1.00 81.75 196 GLU A O 1
ATOM 1531 N N . HIS A 1 197 ? 30.785 9.998 -33.094 1.00 80.56 197 HIS A N 1
ATOM 1532 C CA . HIS A 1 197 ? 31.268 9.064 -32.082 1.00 80.56 197 HIS A CA 1
ATOM 1533 C C . HIS A 1 197 ? 32.543 8.333 -32.517 1.00 80.56 197 HIS A C 1
ATOM 1535 O O . HIS A 1 197 ? 33.460 8.161 -31.713 1.00 80.56 197 HIS A O 1
ATOM 1541 N N . LEU A 1 198 ? 32.631 7.917 -33.783 1.00 81.75 198 LEU A N 1
ATOM 1542 C CA . LEU A 1 198 ? 33.815 7.256 -34.329 1.00 81.75 198 LEU A CA 1
ATOM 1543 C C . LEU A 1 198 ? 35.012 8.201 -34.376 1.00 81.75 198 LEU A C 1
ATOM 1545 O O . LEU A 1 198 ? 36.107 7.774 -34.022 1.00 81.75 198 LEU A O 1
ATOM 1549 N N . ASP A 1 199 ? 34.816 9.474 -34.716 1.00 81.56 199 ASP A N 1
ATOM 1550 C CA . ASP A 1 199 ? 35.878 10.478 -34.654 1.00 81.56 199 ASP A CA 1
ATOM 1551 C C . ASP A 1 199 ? 36.434 10.603 -33.231 1.00 81.56 199 ASP A C 1
ATOM 1553 O O . ASP A 1 199 ? 37.648 10.644 -33.041 1.00 81.56 199 ASP A O 1
ATOM 1557 N N . LEU A 1 200 ? 35.577 10.593 -32.204 1.00 75.25 200 LEU A N 1
ATOM 1558 C CA . LEU A 1 200 ? 36.018 10.637 -30.808 1.00 75.25 200 LEU A CA 1
ATOM 1559 C C . LEU A 1 200 ? 36.809 9.382 -30.402 1.00 75.25 200 LEU A C 1
ATOM 1561 O O . LEU A 1 200 ? 37.843 9.489 -29.735 1.00 75.25 200 LEU A O 1
ATOM 1565 N N . VAL A 1 201 ? 36.325 8.198 -30.786 1.00 75.12 201 VAL A N 1
ATOM 1566 C CA . VAL A 1 201 ? 36.959 6.913 -30.458 1.00 75.12 201 VAL A CA 1
ATOM 1567 C C . VAL A 1 201 ? 38.302 6.782 -31.182 1.00 75.12 201 VAL A C 1
ATOM 1569 O O . VAL A 1 201 ? 39.323 6.546 -30.538 1.00 75.12 201 VAL A O 1
ATOM 1572 N N . LEU A 1 202 ? 38.346 7.043 -32.490 1.00 69.62 202 LEU A N 1
ATOM 1573 C CA . LEU A 1 202 ? 39.551 6.946 -33.321 1.00 69.62 202 LEU A CA 1
ATOM 1574 C C . LEU A 1 202 ? 40.602 8.008 -32.975 1.00 69.62 202 LEU A C 1
ATOM 1576 O O . LEU A 1 202 ? 41.804 7.737 -33.025 1.00 69.62 202 LEU A O 1
ATOM 1580 N N . ARG A 1 203 ? 40.184 9.200 -32.537 1.00 68.88 203 ARG A N 1
ATOM 1581 C CA . ARG A 1 203 ? 41.115 10.250 -32.100 1.00 68.88 203 ARG A CA 1
ATOM 1582 C C . ARG A 1 203 ? 41.902 9.856 -30.848 1.00 68.88 203 ARG A C 1
ATOM 1584 O O . ARG A 1 203 ? 43.066 10.238 -30.745 1.00 68.88 203 ARG A O 1
ATOM 1591 N N . LYS A 1 204 ? 41.336 9.036 -29.949 1.00 59.75 204 LYS A N 1
ATOM 1592 C CA . LYS A 1 204 ? 42.079 8.466 -28.806 1.00 59.75 204 LYS A CA 1
ATOM 1593 C C . LYS A 1 204 ? 43.204 7.523 -29.251 1.00 59.75 204 LYS A C 1
ATOM 1595 O O . LYS A 1 204 ? 44.267 7.522 -28.631 1.00 59.75 204 LYS A O 1
ATOM 1600 N N . PHE A 1 205 ? 43.015 6.778 -30.342 1.00 55.59 205 PHE A N 1
ATOM 1601 C CA . PHE A 1 205 ? 44.053 5.900 -30.895 1.00 55.59 205 PHE A CA 1
ATOM 1602 C C . PHE A 1 205 ? 45.201 6.689 -31.546 1.00 55.59 205 PHE A C 1
ATOM 1604 O O . PHE A 1 205 ? 46.364 6.319 -31.384 1.00 55.59 205 PHE A O 1
ATOM 1611 N N . SER A 1 206 ? 44.916 7.824 -32.198 1.00 52.94 206 SER A N 1
ATOM 1612 C CA . SER A 1 206 ? 45.958 8.667 -32.814 1.00 52.94 206 SER A CA 1
ATOM 1613 C C . SER A 1 206 ? 46.931 9.276 -31.798 1.00 52.94 206 SER A C 1
ATOM 1615 O O . SER A 1 206 ? 48.096 9.481 -32.129 1.00 52.94 206 SER A O 1
ATOM 1617 N N . THR A 1 207 ? 46.487 9.562 -30.572 1.00 51.12 207 THR A N 1
ATOM 1618 C CA . THR A 1 207 ? 47.368 10.050 -29.497 1.00 51.12 207 THR A CA 1
ATOM 1619 C C . THR A 1 207 ? 48.277 8.971 -28.911 1.00 51.12 207 THR A C 1
ATOM 1621 O O . THR A 1 207 ? 49.304 9.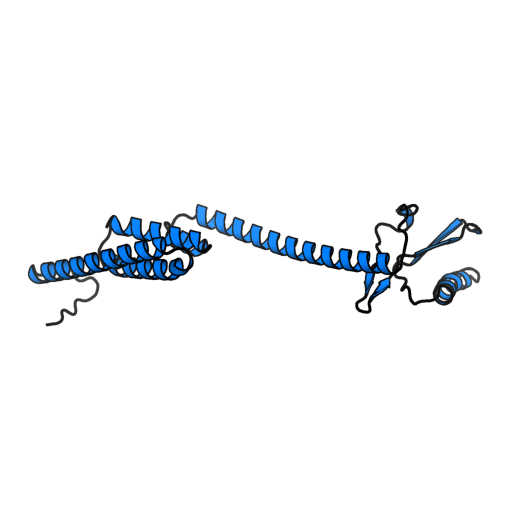310 -28.336 1.00 51.12 207 THR A O 1
ATOM 1624 N N . PHE A 1 208 ? 47.937 7.689 -29.066 1.00 48.59 208 PHE A N 1
ATOM 1625 C CA . PHE A 1 208 ? 48.729 6.576 -28.530 1.00 48.59 208 PHE A CA 1
ATOM 1626 C C . PHE A 1 208 ? 49.794 6.068 -29.518 1.00 48.59 208 PHE A C 1
ATOM 1628 O O . PHE A 1 208 ? 50.792 5.499 -29.101 1.00 48.59 208 PHE A O 1
ATOM 1635 N N . ALA A 1 209 ? 49.616 6.302 -30.824 1.00 49.34 209 ALA A N 1
ATOM 1636 C CA . ALA A 1 209 ? 50.569 5.899 -31.866 1.00 49.34 209 ALA A CA 1
ATOM 1637 C C . ALA A 1 209 ? 51.711 6.911 -32.121 1.00 49.34 209 ALA A C 1
ATOM 1639 O O . ALA A 1 209 ? 52.605 6.627 -32.914 1.00 49.34 209 ALA A O 1
ATOM 1640 N N . MET A 1 210 ? 51.685 8.087 -31.479 1.00 47.25 210 MET A N 1
ATOM 1641 C CA . MET A 1 210 ? 52.751 9.108 -31.546 1.00 47.25 210 MET A CA 1
ATOM 1642 C C . MET A 1 210 ? 53.544 9.249 -30.230 1.00 47.25 210 MET A C 1
ATOM 1644 O O . MET A 1 210 ? 54.114 10.310 -29.971 1.00 47.25 210 MET A O 1
ATOM 1648 N N . GLY A 1 211 ? 53.557 8.204 -29.396 1.00 40.28 211 GLY A N 1
ATOM 1649 C CA . GLY A 1 211 ? 54.356 8.106 -28.169 1.00 40.28 211 GLY A CA 1
ATOM 1650 C C . GLY A 1 211 ? 55.415 7.021 -28.263 1.00 40.28 211 GLY A C 1
ATOM 1651 O O . GLY A 1 211 ? 55.104 5.963 -28.853 1.00 40.28 211 GLY A O 1
#

Mean predicted aligned error: 16.03 Å

Nearest PDB structures (foldseek):
  7w5m-assembly1_A  TM=7.505E-01  e=1.739E-01  Arabidopsis thaliana

InterPro domains:
  IPR011990 Tetratricopeptide-like helical domain superfamily [G3DSA:1.25.40.10] (14-142)
  IPR011990 Tetratricopeptide-like helical domain superfamily [SSF48452] (31-107)
  IPR044059 Cns1/TTC4, wheel domain [PF18972] (163-205)

Solvent-accessible surface area (backbone atoms only — not comparable to full-atom values): 12320 Å² total; per-residue (Å²): 135,85,84,84,72,64,96,84,70,78,72,90,45,75,64,54,46,52,52,51,51,51,52,48,53,53,33,51,52,53,24,50,52,26,43,53,51,18,54,50,26,53,72,74,31,82,90,31,35,66,60,19,42,52,26,32,51,53,19,49,60,44,48,72,79,50,84,82,88,57,75,70,56,60,54,42,31,52,52,38,18,52,45,26,49,76,72,68,39,59,69,64,22,46,69,46,36,70,85,79,51,61,66,60,55,52,52,47,56,50,52,54,52,52,48,53,52,48,51,55,51,48,52,52,51,53,54,52,50,51,55,51,48,53,46,50,51,55,38,57,77,68,68,63,82,85,74,79,77,86,54,40,90,81,64,53,91,74,69,69,44,68,48,100,86,70,48,44,28,34,60,44,77,47,77,40,76,92,77,75,45,74,49,78,43,77,74,40,53,73,88,60,61,67,67,66,54,46,52,58,58,53,51,58,52,59,64,61,75,78,108

Foldseek 3Di:
DDDPDDPPDDDPDPVVVVVVVVLLVVLQVQLVVLQVVLVVLVVVDDVSLVVSLVSLVSSLVSCVVPDDDDPVNLVSLCSNLVSCVVVVVNVSSCVSPDPPPVVVVVVVVVVVVVVVVVVVVVVVVVVVVVQVVLVVVLCVVVVHDDDPPPPCVPQPPQDWGQDPVRWIWDFDKDADVVVRDIDIDRTDTPPDDPVVVVCVVVVVVVVVVVD

Secondary structure (DSSP, 8-state):
------TTPPP-SHHHHHHHHHHHHHHHHHHHHHHHHHHHHHHH-GGGHHHHHHHHHHHHHHHTTS-S--HHHHHHHHHHHHHHHHHT-HHHHHHTS-TT-HHHHHHHHHHHHHHHHHHHHHHHHHHHHHHHHHHHHHHHHTTPPP---TTHHHHTT---EE-TTS-EEEEEEEEEGGGTEEEEEEEEETTS-HHHHHHHHHHHHHHHTT-

Organism: Triticum turgidum subsp. durum (NCBI:txid4567)